Protein AF-A0A8J7UGG1-F1 (afdb_monomer_lite)

Sequence (214 aa):
PLAWVYTREKAAAALKPVFPVFLLAVGVTVACAVLNVRDENENKPVKDMELNRNLMRKRVAQPDDAMKKEQDVQKKLLYGGWGGFGLCMLPVLIYMTNGDHFPNGDLEQVMGAFAVHVFPWIIVGMAVLIVSAILQGKSIQREYDAIMARIKEEKAAGIKAEPQTEKPTRNVNALRWVILAIAVVFIIVGIRNGSMMAVVNKAIRICTECVGLG

Foldseek 3Di:
DPPPDDDPVVVCVLCVVVVVLVVVLVVLVVVCVVVVQDDPCPPPQDPDLVVNLVVLVVVDPDDDPVNVVLVVVLVCLVVQLVVQLVVLCVQVVVCVPDCVLVPDPPPVVSVVVNCVRPVVSVVSNVVSNVVSVVVSVVSSVVSVVVSVVVVVVCVVVVVDDDDPPPDDNDPCPVVVVVSVVSVVVVVVSVVVVCPVVVVVVVVVVVVCVVVVND

Secondary structure (DSSP, 8-state):
--TTS--HHHHHHHHTTTHHHHHHHHHHHHHHHHTT---TTTTSPPS-HHHHHHHHHHH-SS--HHHHHHHHHHHHHHHHHHHHHHHHHHHHHHHHH-GGG--S--HHHHHHHHHHHHHHHHHHHHHHHHHHHHHHHHHHHHHHHHHHHHHHHHHHTT--------PPPP--HHHHHHHHHHHHHHHHHHHHTTHHHHHHHHHHHHHHHHTT--

Radius of gyration: 28.3 Å; chains: 1; bounding box: 51×56×71 Å

pLDDT: mean 72.22, std 11.47, range [38.44, 91.0]

Structure (mmCIF, N/CA/C/O backbone):
data_AF-A0A8J7UGG1-F1
#
_entry.id   AF-A0A8J7UGG1-F1
#
loop_
_atom_site.group_PDB
_atom_site.id
_atom_site.type_symbol
_atom_site.label_atom_id
_atom_site.label_alt_id
_atom_site.label_comp_id
_atom_site.label_asym_id
_atom_site.label_entity_id
_atom_site.label_seq_id
_atom_site.pdbx_PDB_ins_code
_atom_site.Cartn_x
_atom_site.Cartn_y
_atom_site.Cartn_z
_atom_site.occupancy
_atom_site.B_iso_or_equiv
_atom_site.auth_seq_id
_atom_site.auth_comp_id
_atom_site.auth_asym_id
_atom_site.auth_atom_id
_atom_site.pdbx_PDB_model_num
ATOM 1 N N . PRO A 1 1 ? 1.719 -19.551 -39.895 1.00 44.91 1 PRO A N 1
ATOM 2 C CA . PRO A 1 1 ? 1.886 -20.879 -39.252 1.00 44.91 1 PRO A CA 1
ATOM 3 C C . PRO A 1 1 ? 1.326 -20.909 -37.809 1.00 44.91 1 PRO A C 1
ATOM 5 O O . PRO A 1 1 ? 2.070 -20.866 -36.836 1.00 44.91 1 PRO A O 1
ATOM 8 N N . LEU A 1 2 ? -0.008 -20.956 -37.676 1.00 48.41 2 LEU A N 1
ATOM 9 C CA . LEU A 1 2 ? -0.741 -20.949 -36.392 1.00 48.41 2 LEU A CA 1
ATOM 10 C C . LEU A 1 2 ? -1.507 -22.263 -36.119 1.00 48.41 2 LEU A C 1
ATOM 12 O O . LEU A 1 2 ? -2.219 -22.372 -35.129 1.00 48.41 2 LEU A O 1
ATOM 16 N N . ALA A 1 3 ? -1.348 -23.284 -36.965 1.00 45.94 3 ALA A N 1
ATOM 17 C CA . ALA A 1 3 ? -2.208 -24.473 -36.953 1.00 45.94 3 ALA A CA 1
ATOM 18 C C . ALA A 1 3 ? -1.807 -25.580 -35.951 1.00 45.94 3 ALA A C 1
ATOM 20 O O . ALA A 1 3 ? -2.541 -26.549 -35.791 1.00 45.94 3 ALA A O 1
ATOM 21 N N . TRP A 1 4 ? -0.660 -25.478 -35.271 1.00 46.31 4 TRP A N 1
ATOM 22 C CA . TRP A 1 4 ? -0.077 -26.613 -34.533 1.00 46.31 4 TRP A CA 1
ATOM 23 C C . TRP A 1 4 ? -0.164 -26.530 -33.002 1.00 46.31 4 TRP A C 1
ATOM 25 O O . TRP A 1 4 ? 0.177 -27.507 -32.332 1.00 46.31 4 TRP A O 1
ATOM 35 N N . VAL A 1 5 ? -0.623 -25.403 -32.443 1.00 51.28 5 VAL A N 1
ATOM 36 C CA . VAL A 1 5 ? -0.458 -25.111 -31.005 1.00 51.28 5 VAL A CA 1
ATOM 37 C C . VAL A 1 5 ? -1.642 -25.584 -30.142 1.00 51.28 5 VAL A C 1
ATOM 39 O O . VAL A 1 5 ? -1.436 -25.875 -28.972 1.00 51.28 5 VAL A O 1
ATOM 42 N N . TYR A 1 6 ? -2.850 -25.783 -30.691 1.00 52.50 6 TYR A N 1
ATOM 43 C CA . TYR A 1 6 ? -4.009 -26.260 -29.908 1.00 52.50 6 TYR A CA 1
ATOM 44 C C . TYR A 1 6 ? -4.986 -27.130 -30.722 1.00 52.50 6 TYR A C 1
ATOM 46 O O . TYR A 1 6 ? -6.134 -26.766 -30.956 1.00 52.50 6 TYR A O 1
ATOM 54 N N . THR A 1 7 ? -4.564 -28.319 -31.153 1.00 64.12 7 THR A N 1
ATOM 55 C CA . THR A 1 7 ? -5.509 -29.353 -31.621 1.00 64.12 7 THR A CA 1
ATOM 56 C C . THR A 1 7 ? -6.154 -30.044 -30.416 1.00 64.12 7 THR A C 1
ATOM 58 O O . THR A 1 7 ? -5.436 -30.427 -29.487 1.00 64.12 7 THR A O 1
ATOM 61 N N . ARG A 1 8 ? -7.485 -30.246 -30.431 1.00 58.09 8 ARG A N 1
ATOM 62 C CA . ARG A 1 8 ? -8.258 -30.866 -29.325 1.00 58.09 8 ARG A CA 1
ATOM 63 C C . ARG A 1 8 ? -7.636 -32.172 -28.819 1.00 58.09 8 ARG A C 1
ATOM 65 O O . ARG A 1 8 ? -7.608 -32.416 -27.619 1.00 58.09 8 ARG A O 1
ATOM 72 N N . GLU A 1 9 ? -7.071 -32.962 -29.724 1.00 66.94 9 GLU A N 1
ATOM 73 C CA . GLU A 1 9 ? -6.438 -34.247 -29.416 1.00 66.94 9 GLU A CA 1
ATOM 74 C C . GLU A 1 9 ? -5.150 -34.108 -28.594 1.00 66.94 9 GLU A C 1
ATOM 76 O O . GLU A 1 9 ? -4.942 -34.854 -27.640 1.00 66.94 9 GLU A O 1
ATOM 81 N N . LYS A 1 10 ? -4.316 -33.103 -28.894 1.00 64.81 10 LYS A N 1
ATOM 82 C CA . LYS A 1 10 ? -3.087 -32.819 -28.131 1.00 64.81 10 LYS A CA 1
ATOM 83 C C . LYS A 1 10 ? -3.401 -32.223 -26.763 1.00 64.81 10 LYS A C 1
ATOM 85 O O . LYS A 1 10 ? -2.760 -32.586 -25.783 1.00 64.81 10 LYS A O 1
ATOM 90 N N . ALA A 1 11 ? -4.419 -31.364 -26.684 1.00 60.38 11 ALA A N 1
ATOM 91 C CA . ALA A 1 11 ? -4.906 -30.840 -25.411 1.00 60.38 11 ALA A CA 1
ATOM 92 C C . ALA A 1 11 ? -5.473 -31.963 -24.524 1.00 60.38 11 ALA A C 1
ATOM 94 O O . ALA A 1 11 ? -5.145 -32.034 -23.343 1.00 60.38 11 ALA A O 1
ATOM 95 N N . ALA A 1 12 ? -6.247 -32.891 -25.095 1.00 66.56 12 ALA A N 1
ATOM 96 C CA . ALA A 1 12 ? -6.755 -34.056 -24.376 1.00 66.56 12 ALA A CA 1
ATOM 97 C C . ALA A 1 12 ? -5.629 -35.009 -23.938 1.00 66.56 12 ALA A C 1
ATOM 99 O O . ALA A 1 12 ? -5.651 -35.500 -22.811 1.00 66.56 12 ALA A O 1
ATOM 100 N N . ALA A 1 13 ? -4.621 -35.245 -24.785 1.00 68.12 13 ALA A N 1
ATOM 101 C CA . ALA A 1 13 ? -3.458 -36.063 -24.438 1.00 68.12 13 ALA A CA 1
ATOM 102 C C . ALA A 1 13 ? -2.627 -35.448 -23.298 1.00 68.12 13 ALA A C 1
ATOM 104 O O . ALA A 1 13 ? -2.226 -36.166 -22.386 1.00 68.12 13 ALA A O 1
ATOM 105 N N . ALA A 1 14 ? -2.431 -34.127 -23.310 1.00 66.88 14 ALA A N 1
ATOM 106 C CA . ALA A 1 14 ? -1.730 -33.406 -22.250 1.00 66.88 14 ALA A CA 1
ATOM 107 C C . ALA A 1 14 ? -2.550 -33.299 -20.954 1.00 66.88 14 ALA A C 1
ATOM 109 O O . ALA A 1 14 ? -1.967 -33.249 -19.876 1.00 66.88 14 ALA A O 1
ATOM 110 N N . LEU A 1 15 ? -3.888 -33.286 -21.040 1.00 68.19 15 LEU A N 1
ATOM 111 C CA . LEU A 1 15 ? -4.782 -33.211 -19.883 1.00 68.19 15 LEU A CA 1
ATOM 112 C C . LEU A 1 15 ? -4.959 -34.564 -19.183 1.00 68.19 15 LEU A C 1
ATOM 114 O O . LEU A 1 15 ? -5.066 -34.589 -17.962 1.00 68.19 15 LEU A O 1
ATOM 118 N N . LYS A 1 16 ? -4.943 -35.685 -19.918 1.00 74.81 16 LYS A N 1
ATOM 119 C CA . LYS A 1 16 ? -5.092 -37.049 -19.367 1.00 74.81 16 LYS A CA 1
ATOM 120 C C . LYS A 1 16 ? -4.246 -37.336 -18.111 1.00 74.81 16 LYS A C 1
ATOM 122 O O . LYS A 1 16 ? -4.831 -37.823 -17.146 1.00 74.81 16 LYS A O 1
ATOM 127 N N . PRO A 1 17 ? -2.931 -37.040 -18.057 1.00 73.81 17 PRO A N 1
ATOM 128 C CA . PRO A 1 17 ? -2.134 -37.295 -16.853 1.00 73.81 17 PRO A CA 1
ATOM 129 C C . PRO A 1 17 ? -2.446 -36.332 -15.695 1.00 73.81 17 PRO A C 1
ATOM 131 O O . PRO A 1 17 ? -2.236 -36.676 -14.537 1.00 73.81 17 PRO A O 1
ATOM 134 N N . VAL A 1 18 ? -2.960 -35.134 -15.988 1.00 71.56 18 VAL A N 1
ATOM 135 C CA . VAL A 1 18 ? -3.247 -34.082 -14.992 1.00 71.56 18 VAL A CA 1
ATOM 136 C C . VAL A 1 18 ? -4.655 -34.213 -14.415 1.00 71.56 18 VAL A C 1
ATOM 138 O O . VAL A 1 18 ? -4.913 -33.843 -13.272 1.00 71.56 18 VAL A O 1
ATOM 141 N N . PHE A 1 19 ? -5.569 -34.776 -15.201 1.00 76.31 19 PHE A N 1
ATOM 142 C CA . PHE A 1 19 ? -6.975 -34.951 -14.874 1.00 76.31 19 PHE A CA 1
ATOM 143 C C . PHE A 1 19 ? -7.237 -35.637 -13.518 1.00 76.31 19 PHE A C 1
ATOM 145 O O . PHE A 1 19 ? -8.036 -35.095 -12.754 1.00 76.31 19 PHE A O 1
ATOM 152 N N . PRO A 1 20 ? -6.570 -36.749 -13.136 1.00 78.88 20 PRO A N 1
ATOM 153 C CA . PRO A 1 20 ? -6.799 -37.357 -11.822 1.00 78.88 20 PRO A CA 1
ATOM 154 C C . PRO A 1 20 ? -6.348 -36.458 -10.661 1.00 78.88 20 PRO A C 1
ATOM 156 O O . PRO A 1 20 ? -7.034 -36.385 -9.644 1.00 78.88 20 PRO A O 1
ATOM 159 N N . VAL A 1 21 ? -5.244 -35.719 -10.818 1.00 77.69 21 VAL A N 1
ATOM 160 C CA . VAL A 1 21 ? -4.764 -34.761 -9.803 1.00 77.69 21 VAL A CA 1
ATOM 161 C C . VAL A 1 21 ? -5.732 -33.582 -9.679 1.00 77.69 21 VAL A C 1
ATOM 163 O O . VAL A 1 21 ? -6.003 -33.111 -8.578 1.00 77.69 21 VAL A O 1
ATOM 166 N N . PHE A 1 22 ? -6.312 -33.146 -10.797 1.00 76.31 22 PHE A N 1
ATOM 167 C CA . PHE A 1 22 ? -7.347 -32.115 -10.829 1.00 76.31 22 PHE A CA 1
ATOM 168 C C . PHE A 1 22 ? -8.635 -32.539 -10.140 1.00 76.31 22 PHE A C 1
ATOM 170 O O . PHE A 1 22 ? -9.146 -31.792 -9.309 1.00 76.31 22 PHE A O 1
ATOM 177 N N . LEU A 1 23 ? -9.122 -33.750 -10.403 1.00 81.62 23 LEU A N 1
ATOM 178 C CA . LEU A 1 23 ? -10.289 -34.278 -9.701 1.00 81.62 23 LEU A CA 1
ATOM 179 C C . LEU A 1 23 ? -10.034 -34.440 -8.199 1.00 81.62 23 LEU A C 1
ATOM 181 O O . LEU A 1 23 ? -10.914 -34.121 -7.403 1.00 81.62 23 LEU A O 1
ATOM 185 N N . LEU A 1 24 ? -8.831 -34.869 -7.802 1.00 81.56 24 LEU A N 1
ATOM 186 C CA . LEU A 1 24 ? -8.440 -34.938 -6.394 1.00 81.56 24 LEU A CA 1
ATOM 187 C C . LEU A 1 24 ? -8.445 -33.542 -5.760 1.00 81.56 24 LEU A C 1
ATOM 189 O O . LEU A 1 24 ? -9.038 -33.362 -4.700 1.00 81.56 24 LEU A O 1
ATOM 193 N N . ALA A 1 25 ? -7.851 -32.544 -6.420 1.00 76.75 25 ALA A N 1
ATOM 194 C CA . ALA A 1 25 ? -7.833 -31.164 -5.942 1.00 76.75 25 ALA A CA 1
ATOM 195 C C . ALA A 1 25 ? -9.249 -30.613 -5.734 1.00 76.75 25 ALA A C 1
ATOM 197 O O . ALA A 1 25 ? -9.562 -30.123 -4.652 1.00 76.75 25 ALA A O 1
ATOM 198 N N . VAL A 1 26 ? -10.123 -30.770 -6.735 1.00 80.25 26 VAL A N 1
ATOM 199 C CA . VAL A 1 26 ? -11.534 -30.366 -6.650 1.00 80.25 26 VAL A CA 1
ATOM 200 C C . VAL A 1 26 ? -12.245 -31.116 -5.524 1.00 80.25 26 VAL A C 1
ATOM 202 O O . VAL A 1 26 ? -12.947 -30.495 -4.731 1.00 80.25 26 VAL A O 1
ATOM 205 N N . GLY A 1 27 ? -12.030 -32.429 -5.404 1.00 82.81 27 GLY A N 1
ATOM 206 C CA . GLY A 1 27 ? -12.608 -33.251 -4.343 1.00 82.81 27 GLY A CA 1
ATOM 207 C C . GLY A 1 27 ? -12.190 -32.791 -2.947 1.00 82.81 27 GLY A C 1
ATOM 208 O O . GLY A 1 27 ? -13.038 -32.668 -2.067 1.00 82.81 27 GLY A O 1
ATOM 209 N N . VAL A 1 28 ? -10.911 -32.456 -2.752 1.00 81.12 28 VAL A N 1
ATOM 210 C CA . VAL A 1 28 ? -10.407 -31.887 -1.495 1.00 81.12 28 VAL A CA 1
ATOM 211 C C . VAL A 1 28 ? -11.044 -30.525 -1.236 1.00 81.12 28 VAL A C 1
ATOM 213 O O . VAL A 1 28 ? -11.546 -30.308 -0.139 1.00 81.12 28 VAL A O 1
ATOM 216 N N . THR A 1 29 ? -11.108 -29.626 -2.222 1.00 74.75 29 THR A N 1
ATOM 217 C CA . THR A 1 29 ? -11.739 -28.306 -2.051 1.00 74.75 29 THR A CA 1
ATOM 218 C C . THR A 1 29 ? -13.221 -28.418 -1.684 1.00 74.75 29 THR A C 1
ATOM 220 O O . THR A 1 29 ? -13.668 -27.759 -0.746 1.00 74.75 29 THR A O 1
ATOM 223 N N . VAL A 1 30 ? -13.975 -29.287 -2.364 1.00 79.38 30 VAL A N 1
ATOM 224 C CA . VAL A 1 30 ? -15.393 -29.537 -2.065 1.00 79.38 30 VAL A CA 1
ATOM 225 C C . VAL A 1 30 ? -15.552 -30.158 -0.679 1.00 79.38 30 VAL A C 1
ATOM 227 O O . VAL A 1 30 ? -16.379 -29.692 0.098 1.00 79.38 30 VAL A O 1
ATOM 230 N N . ALA A 1 31 ? -14.730 -31.146 -0.317 1.00 78.50 31 ALA A N 1
ATOM 231 C CA . ALA A 1 31 ? -14.753 -31.737 1.018 1.00 78.50 31 ALA A CA 1
ATOM 232 C C . ALA A 1 31 ? -14.451 -30.698 2.109 1.00 78.50 31 ALA A C 1
ATOM 234 O O . ALA A 1 31 ? -15.088 -30.711 3.157 1.00 78.50 31 ALA A O 1
ATOM 235 N N . CYS A 1 32 ? -13.536 -29.759 1.862 1.00 72.81 32 CYS A N 1
ATOM 236 C CA . CYS A 1 32 ? -13.232 -28.675 2.799 1.00 72.81 32 CYS A CA 1
ATOM 237 C C . CYS A 1 32 ? -14.384 -27.684 2.949 1.00 72.81 32 CYS A C 1
ATOM 239 O O . CYS A 1 32 ? -14.664 -27.253 4.068 1.00 72.81 32 CYS A O 1
ATOM 241 N N . ALA A 1 33 ? -15.066 -27.362 1.847 1.00 72.12 33 ALA A N 1
ATOM 242 C CA . ALA A 1 33 ? -16.250 -26.512 1.862 1.00 72.12 33 ALA A CA 1
ATOM 243 C C . ALA A 1 33 ? -17.419 -27.183 2.605 1.00 72.12 33 ALA A C 1
ATOM 245 O O . ALA A 1 33 ? -18.037 -26.562 3.465 1.00 72.12 33 ALA A O 1
ATOM 246 N N . VAL A 1 34 ? -17.680 -28.469 2.340 1.00 76.12 34 VAL A N 1
ATOM 247 C CA . VAL A 1 34 ? -18.755 -29.242 2.992 1.00 76.12 34 VAL A CA 1
ATOM 248 C C . VAL A 1 34 ? -18.467 -29.471 4.478 1.00 76.12 34 VAL A C 1
ATOM 250 O O . VAL A 1 34 ? -19.363 -29.337 5.306 1.00 76.12 34 VAL A O 1
ATOM 253 N N . LEU A 1 35 ? -17.218 -29.777 4.843 1.00 74.81 35 LEU A N 1
ATOM 254 C CA . LEU A 1 35 ? -16.802 -29.960 6.239 1.00 74.81 35 LEU A CA 1
ATOM 255 C C . LEU A 1 35 ? -16.589 -28.634 6.988 1.00 74.81 35 LEU A C 1
ATOM 257 O O . LEU A 1 35 ? -16.206 -28.666 8.158 1.00 74.81 35 LEU A O 1
ATOM 261 N N . ASN A 1 36 ? -16.833 -27.495 6.328 1.00 64.62 36 ASN A N 1
ATOM 262 C CA . ASN A 1 36 ? -16.687 -26.141 6.857 1.00 64.62 36 ASN A CA 1
ATOM 263 C C . ASN A 1 36 ? -15.359 -25.938 7.606 1.00 64.62 36 ASN A C 1
ATOM 265 O O . ASN A 1 36 ? -15.322 -25.492 8.756 1.00 64.62 36 ASN A O 1
ATOM 269 N N . VAL A 1 37 ? -14.257 -26.348 6.972 1.00 64.25 37 VAL A N 1
ATOM 270 C CA . VAL A 1 37 ? -12.917 -26.237 7.554 1.00 64.25 37 VAL A C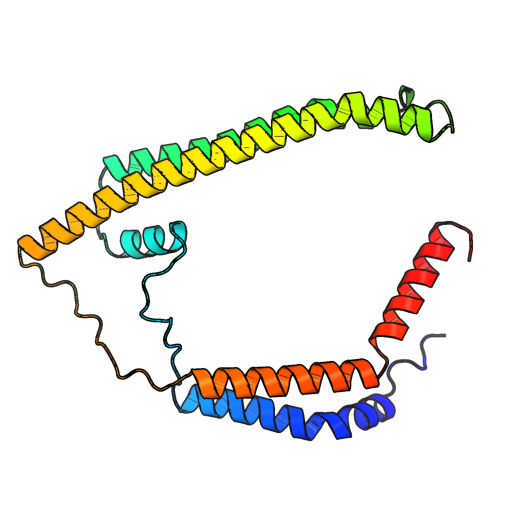A 1
ATOM 271 C C . VAL A 1 37 ? -12.511 -24.760 7.561 1.00 64.25 37 VAL A C 1
ATOM 273 O O . VAL A 1 37 ? -12.059 -24.227 6.551 1.00 64.25 37 VAL A O 1
ATOM 276 N N . ARG A 1 38 ? -12.721 -24.091 8.699 1.00 58.81 38 ARG A N 1
ATOM 277 C CA . ARG A 1 38 ? -12.419 -22.667 8.912 1.00 58.81 38 ARG A CA 1
ATOM 278 C C . ARG A 1 38 ? -10.973 -22.463 9.342 1.00 58.81 38 ARG A C 1
ATOM 280 O O . ARG A 1 38 ? -10.475 -23.207 10.183 1.00 58.81 38 ARG A O 1
ATOM 287 N N . ASP A 1 39 ? -10.319 -21.458 8.765 1.00 57.28 39 ASP A N 1
ATOM 288 C CA . ASP A 1 39 ? -8.920 -21.118 9.040 1.00 57.28 39 ASP A CA 1
ATOM 289 C C . ASP A 1 39 ? -8.748 -20.748 10.526 1.00 57.28 39 ASP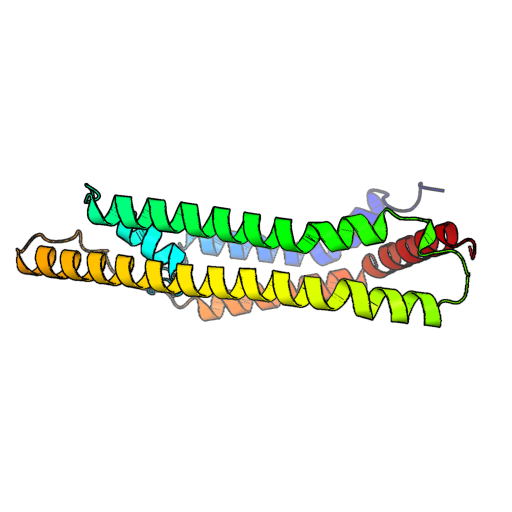 A C 1
ATOM 291 O O . ASP A 1 39 ? -9.491 -19.927 11.063 1.00 57.28 39 ASP A O 1
ATOM 295 N N . GLU A 1 40 ? -7.740 -21.312 11.199 1.00 58.12 40 GLU A N 1
ATOM 296 C CA . GLU A 1 40 ? -7.358 -20.941 12.573 1.00 58.12 40 GLU A CA 1
ATOM 297 C C . GLU A 1 40 ? -7.078 -19.437 12.724 1.00 58.12 40 GLU A C 1
ATOM 299 O O . GLU A 1 40 ? -7.088 -18.907 13.836 1.00 58.12 40 GLU A O 1
ATOM 304 N N . ASN A 1 41 ? -6.800 -18.737 11.622 1.00 55.16 41 ASN A N 1
ATOM 305 C CA . ASN A 1 41 ? -6.571 -17.297 11.609 1.00 55.16 41 ASN A CA 1
ATOM 306 C C . ASN A 1 41 ? -7.850 -16.459 11.458 1.00 55.16 41 ASN A C 1
ATOM 308 O O . ASN A 1 41 ? -7.768 -15.246 11.619 1.00 55.16 41 ASN A O 1
ATOM 312 N N . GLU A 1 42 ? -9.014 -17.061 11.196 1.00 56.25 42 GLU A N 1
ATOM 313 C CA . GLU A 1 42 ? -10.269 -16.325 10.979 1.00 56.25 42 GLU A CA 1
ATOM 314 C C . GLU A 1 42 ? -10.732 -15.569 12.236 1.00 56.25 42 GLU A C 1
ATOM 316 O O . GLU A 1 42 ? -11.294 -14.481 12.141 1.00 56.25 42 GLU A O 1
ATOM 321 N N . ASN A 1 43 ? -10.425 -16.114 13.418 1.00 55.31 43 ASN A N 1
ATOM 322 C CA . ASN A 1 43 ? -10.742 -15.500 14.712 1.00 55.31 43 ASN A CA 1
ATOM 323 C C . ASN A 1 43 ? -9.557 -14.740 15.331 1.00 55.31 43 ASN A C 1
ATOM 325 O O . ASN A 1 43 ? -9.686 -14.179 16.421 1.00 55.31 43 ASN A O 1
ATOM 329 N N . LYS A 1 44 ? -8.380 -14.738 14.689 1.00 60.53 44 LYS A N 1
ATOM 330 C CA . LYS A 1 44 ? -7.234 -13.984 15.208 1.00 60.53 44 LYS A CA 1
ATOM 331 C C . LYS A 1 44 ? -7.455 -12.494 14.955 1.00 60.53 44 LYS A C 1
ATOM 333 O O . LYS A 1 44 ? -8.031 -12.132 13.928 1.00 60.53 44 LYS A O 1
ATOM 338 N N . PRO A 1 45 ? -6.980 -11.615 15.857 1.00 56.97 45 PRO A N 1
ATOM 339 C CA . PRO A 1 45 ? -7.014 -10.187 15.595 1.00 56.97 45 PRO A CA 1
ATOM 340 C C . PRO A 1 45 ? -6.297 -9.915 14.272 1.00 56.97 45 PRO A C 1
ATOM 342 O O . PRO A 1 45 ? -5.178 -10.386 14.044 1.00 56.97 45 PRO A O 1
ATOM 345 N N . VAL A 1 46 ? -6.981 -9.192 13.389 1.00 61.03 46 VAL A N 1
ATOM 346 C CA . VAL A 1 46 ? -6.448 -8.815 12.084 1.00 61.03 46 VAL A CA 1
ATOM 347 C C . VAL A 1 46 ? -5.143 -8.051 12.300 1.00 61.03 46 VAL A C 1
ATOM 349 O O . VAL A 1 46 ? -5.128 -7.035 12.994 1.00 61.03 46 VAL A O 1
ATOM 352 N N . LYS A 1 47 ? -4.043 -8.558 11.729 1.00 60.03 47 LYS A N 1
ATOM 353 C CA . LYS A 1 47 ? -2.713 -7.937 11.855 1.00 60.03 47 LYS A CA 1
ATOM 354 C C . LYS A 1 47 ? -2.636 -6.593 11.132 1.00 60.03 47 LYS A C 1
ATOM 356 O O . LYS A 1 47 ? -1.919 -5.704 11.583 1.00 60.03 47 LYS A O 1
ATOM 361 N N . ASP A 1 48 ? -3.391 -6.443 10.046 1.00 64.81 48 ASP A N 1
ATOM 362 C CA . ASP A 1 48 ? -3.464 -5.200 9.288 1.00 64.81 48 ASP A CA 1
ATOM 363 C C . ASP A 1 48 ? -4.234 -4.134 10.064 1.00 64.81 48 ASP A C 1
ATOM 365 O O . ASP A 1 48 ? -5.438 -4.243 10.317 1.00 64.81 48 ASP A O 1
ATOM 369 N N . MET A 1 49 ? -3.517 -3.071 10.419 1.00 62.81 49 MET A N 1
ATOM 370 C CA . MET A 1 49 ? -4.032 -1.986 11.249 1.00 62.81 49 MET A CA 1
ATOM 371 C C . MET A 1 49 ? -5.227 -1.274 10.590 1.00 62.81 49 MET A C 1
ATOM 373 O O . MET A 1 49 ? -6.213 -0.966 11.259 1.00 62.81 49 MET A O 1
ATOM 377 N N . GLU A 1 50 ? -5.193 -1.088 9.267 1.00 65.44 50 GLU A N 1
ATOM 378 C CA . GLU A 1 50 ? -6.286 -0.470 8.505 1.00 65.44 50 GLU A CA 1
ATOM 379 C C . GLU A 1 50 ? -7.555 -1.325 8.480 1.00 65.44 50 GLU A C 1
ATOM 381 O O . GLU A 1 50 ? -8.664 -0.812 8.661 1.00 65.44 50 GLU A O 1
ATOM 386 N N . LEU A 1 51 ? -7.404 -2.635 8.268 1.00 65.75 51 LEU A N 1
ATOM 387 C CA . LEU A 1 51 ? -8.531 -3.558 8.199 1.00 65.75 51 LEU A CA 1
ATOM 388 C C . LEU A 1 51 ? -9.166 -3.734 9.583 1.00 65.75 51 LEU A C 1
ATOM 390 O O . LEU A 1 51 ? -10.392 -3.692 9.698 1.00 65.75 51 LEU A O 1
ATOM 394 N N . ASN A 1 52 ? -8.351 -3.824 10.637 1.00 66.44 52 ASN A N 1
ATOM 395 C CA . ASN A 1 52 ? -8.836 -3.856 12.013 1.00 66.44 52 ASN A CA 1
ATOM 396 C C . ASN A 1 52 ? -9.606 -2.571 12.374 1.00 66.44 52 ASN A C 1
ATOM 398 O O . ASN A 1 52 ? -10.727 -2.647 12.878 1.00 66.44 52 ASN A O 1
ATOM 402 N N . ARG A 1 53 ? -9.084 -1.385 12.018 1.00 67.50 53 ARG A N 1
ATOM 403 C CA . ARG A 1 53 ? -9.808 -0.108 12.170 1.00 67.50 53 ARG A CA 1
ATOM 404 C C . ARG A 1 53 ? -11.152 -0.134 11.441 1.00 67.50 53 ARG A C 1
ATOM 406 O O . ARG A 1 53 ? -12.168 0.232 12.024 1.00 67.50 53 ARG A O 1
ATOM 413 N N . ASN A 1 54 ? -11.189 -0.576 10.182 1.00 70.50 54 ASN A N 1
ATOM 414 C CA . ASN A 1 54 ? -12.425 -0.611 9.391 1.00 70.50 54 ASN A CA 1
ATOM 415 C C . ASN A 1 54 ? -13.485 -1.548 10.003 1.00 70.50 54 ASN A C 1
ATOM 417 O O . ASN A 1 54 ? -14.677 -1.235 9.972 1.00 70.50 54 ASN A O 1
ATOM 421 N N . LEU A 1 55 ? -13.063 -2.680 10.573 1.00 66.94 55 LEU A N 1
ATOM 422 C CA . LEU A 1 55 ? -13.942 -3.620 11.274 1.00 66.94 55 LEU A CA 1
ATOM 423 C C . LEU A 1 55 ? -14.461 -3.045 12.596 1.00 66.94 55 LEU A C 1
ATOM 425 O O . LEU A 1 55 ? -15.657 -3.130 12.872 1.00 66.94 55 LEU A O 1
ATOM 429 N N . MET A 1 56 ? -13.592 -2.411 13.383 1.00 66.69 56 MET A N 1
ATOM 430 C CA . MET A 1 56 ? -13.981 -1.747 14.629 1.00 66.69 56 MET A CA 1
ATOM 431 C C . MET A 1 56 ? -14.915 -0.560 14.370 1.00 66.69 56 MET A C 1
ATOM 433 O O . MET A 1 56 ? -15.912 -0.394 15.065 1.00 66.69 56 MET A O 1
ATOM 437 N N . ARG A 1 57 ? -14.679 0.203 13.299 1.00 64.81 57 ARG A N 1
ATOM 438 C CA . ARG A 1 57 ? -15.574 1.271 12.838 1.00 64.81 57 ARG A CA 1
ATOM 439 C C . ARG A 1 57 ? -16.977 0.755 12.517 1.00 64.81 57 ARG A C 1
ATOM 441 O O . ARG A 1 57 ? -17.944 1.418 12.866 1.00 64.81 57 ARG A O 1
ATOM 448 N N . LYS A 1 58 ? -17.106 -0.418 11.884 1.00 66.25 58 LYS A N 1
ATOM 449 C CA . LYS A 1 58 ? -18.419 -1.033 11.603 1.00 66.25 58 LYS A CA 1
ATOM 450 C C . LYS A 1 58 ? -19.182 -1.430 12.870 1.00 66.25 58 LYS A C 1
ATOM 452 O O . LYS A 1 58 ? -20.399 -1.560 12.808 1.00 66.25 58 LYS A O 1
ATOM 457 N N . ARG A 1 59 ? -18.487 -1.628 13.995 1.00 64.25 59 ARG A N 1
ATOM 458 C CA . ARG A 1 59 ? -19.109 -1.928 15.292 1.00 64.25 59 ARG A CA 1
ATOM 459 C C . ARG A 1 59 ? -19.720 -0.683 15.942 1.00 64.25 59 ARG A C 1
ATOM 461 O O . ARG A 1 59 ? -20.686 -0.807 16.684 1.00 64.25 59 ARG A O 1
ATOM 468 N N . VAL A 1 60 ? -19.184 0.504 15.660 1.00 63.53 60 VAL A N 1
ATOM 469 C CA . VAL A 1 60 ? -19.664 1.760 16.245 1.00 63.53 60 VAL A CA 1
ATOM 470 C C . VAL A 1 60 ? -20.835 2.297 15.416 1.00 63.53 60 VAL A C 1
ATOM 472 O O . VAL A 1 60 ? -20.647 2.805 14.312 1.00 63.53 60 VAL A O 1
ATOM 475 N N . ALA A 1 61 ? -22.054 2.196 15.954 1.00 56.75 61 ALA A N 1
ATOM 476 C CA . ALA A 1 61 ? -23.288 2.572 15.256 1.00 56.75 61 ALA A CA 1
ATOM 477 C C . ALA A 1 61 ? -23.401 4.079 14.943 1.00 56.75 61 ALA A C 1
ATOM 479 O O . ALA A 1 61 ? -24.053 4.452 13.968 1.00 56.75 61 ALA A O 1
ATOM 480 N N . GLN A 1 62 ? -22.759 4.949 15.734 1.00 59.50 62 GLN A N 1
ATOM 481 C CA . GLN A 1 62 ? -22.706 6.391 15.477 1.00 59.50 62 GLN A CA 1
ATOM 482 C C . GLN A 1 62 ? -21.275 6.928 15.591 1.00 59.50 62 GLN A C 1
ATOM 484 O O . GLN A 1 62 ? -20.695 6.907 16.681 1.00 59.50 62 GLN A O 1
ATOM 489 N N . PRO A 1 63 ? -20.686 7.413 14.484 1.00 61.91 63 PRO A N 1
ATOM 490 C CA . PRO A 1 63 ? -19.371 8.022 14.520 1.00 61.91 63 PRO A CA 1
ATOM 491 C C . PRO A 1 63 ? -19.429 9.433 15.116 1.00 61.91 63 PRO A C 1
ATOM 493 O O . PRO A 1 63 ? -20.150 10.295 14.613 1.00 61.91 63 PRO A O 1
ATOM 496 N N . ASP A 1 64 ? -18.632 9.649 16.161 1.00 67.88 64 ASP A N 1
ATOM 497 C CA . ASP A 1 64 ? -18.446 10.935 16.839 1.00 67.88 64 ASP A CA 1
ATOM 498 C C . ASP A 1 64 ? -17.783 11.980 15.917 1.00 67.88 64 ASP A C 1
ATOM 500 O O . ASP A 1 64 ? -17.086 11.645 14.951 1.00 67.88 64 ASP A O 1
ATOM 504 N N . ASP A 1 65 ? -17.959 13.260 16.225 1.00 72.12 65 ASP A N 1
ATOM 505 C CA . ASP A 1 65 ? -17.443 14.372 15.426 1.00 72.12 65 ASP A CA 1
ATOM 506 C C . ASP A 1 65 ? -15.908 14.439 15.446 1.00 72.12 65 ASP A C 1
ATOM 508 O O . ASP A 1 65 ? -15.288 14.868 14.470 1.00 72.12 65 ASP A O 1
ATOM 512 N N . ALA A 1 66 ? -15.270 13.930 16.506 1.00 70.12 66 ALA A N 1
ATOM 513 C CA . ALA A 1 66 ? -13.822 13.731 16.556 1.00 70.12 66 ALA A CA 1
ATOM 514 C C . ALA A 1 66 ? -13.338 12.684 15.532 1.00 70.12 66 ALA A C 1
ATOM 516 O O . ALA A 1 66 ? -12.335 12.903 14.852 1.00 70.12 66 ALA A O 1
ATOM 517 N N . MET A 1 67 ? -14.084 11.586 15.348 1.00 66.50 67 MET A N 1
ATOM 518 C CA . MET A 1 67 ? -13.739 10.555 14.360 1.00 66.50 67 MET A CA 1
ATOM 519 C C . MET A 1 67 ? -13.945 11.048 12.926 1.00 66.50 67 MET A C 1
ATOM 521 O O . MET A 1 67 ? -13.151 10.729 12.045 1.00 66.50 67 MET A O 1
ATOM 525 N N . LYS A 1 68 ? -14.971 11.872 12.675 1.00 73.62 68 LYS A N 1
ATOM 526 C CA . LYS A 1 68 ? -15.162 12.511 11.360 1.00 73.62 68 LYS A CA 1
ATOM 527 C C . LYS A 1 68 ? -14.020 13.474 11.021 1.00 73.62 68 LYS A C 1
ATOM 529 O O . LYS A 1 68 ? -13.535 13.466 9.893 1.00 73.62 68 LYS A O 1
ATOM 534 N N . LYS A 1 69 ? -13.542 14.255 11.998 1.00 77.75 69 LYS A N 1
ATOM 535 C CA . LYS A 1 69 ? -12.390 15.155 11.812 1.00 77.75 69 LYS A CA 1
ATOM 536 C C . LYS A 1 69 ? -11.115 14.395 11.448 1.00 77.75 69 LYS A C 1
ATOM 538 O O . LYS A 1 69 ? -10.429 14.793 10.511 1.00 77.75 69 LYS A O 1
ATOM 543 N N . GLU A 1 70 ? -10.815 13.294 12.135 1.00 73.88 70 GLU A N 1
ATOM 544 C CA . GLU A 1 70 ? -9.654 12.450 11.804 1.00 73.88 70 GLU A CA 1
ATOM 545 C C . GLU A 1 70 ? -9.790 11.813 10.409 1.00 73.88 70 GLU A C 1
ATOM 547 O O . GLU A 1 70 ? -8.818 11.758 9.657 1.00 73.88 70 GLU A O 1
ATOM 552 N N . GLN A 1 71 ? -11.001 11.431 9.989 1.00 71.69 71 GLN A N 1
ATOM 553 C CA . GLN A 1 71 ? -11.248 10.934 8.628 1.00 71.69 71 GLN A CA 1
ATOM 554 C C . GLN A 1 71 ? -10.964 11.987 7.553 1.00 71.69 71 GLN A C 1
ATOM 556 O O . GLN A 1 71 ? -10.368 11.676 6.517 1.00 71.69 71 GLN A O 1
ATOM 561 N N . ASP A 1 72 ? -11.363 13.235 7.784 1.00 79.88 72 ASP A N 1
ATOM 562 C CA . ASP A 1 72 ? -11.067 14.325 6.856 1.00 79.88 72 ASP A CA 1
ATOM 563 C C . ASP A 1 72 ? -9.568 14.634 6.812 1.00 79.88 72 ASP A C 1
ATOM 565 O O . ASP A 1 72 ? -9.026 14.902 5.738 1.00 79.88 72 ASP A O 1
ATOM 569 N N . VAL A 1 73 ? -8.872 14.535 7.948 1.00 80.50 73 VAL A N 1
ATOM 570 C CA . VAL A 1 73 ? -7.408 14.648 8.008 1.00 80.50 73 VAL A CA 1
ATOM 571 C C . VAL A 1 73 ? -6.739 13.521 7.217 1.00 80.50 73 VAL A C 1
ATOM 573 O O . VAL A 1 73 ? -5.836 13.799 6.432 1.00 80.50 73 VAL A O 1
ATOM 576 N N . GLN A 1 74 ? -7.209 12.276 7.327 1.00 77.62 74 GLN A N 1
ATOM 577 C CA . GLN A 1 74 ? -6.677 11.144 6.557 1.00 77.62 74 GLN A CA 1
ATOM 578 C C . GLN A 1 74 ? -6.878 1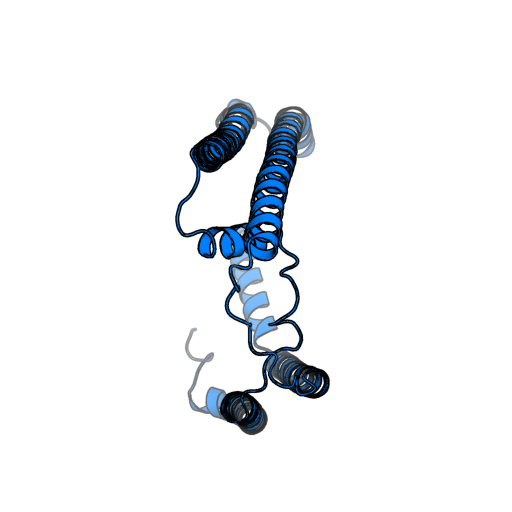1.320 5.049 1.00 77.62 74 GLN A C 1
ATOM 580 O O . GLN A 1 74 ? -5.942 11.105 4.277 1.00 77.62 74 GLN A O 1
ATOM 585 N N . LYS A 1 75 ? -8.066 11.766 4.618 1.00 81.25 75 LYS A N 1
ATOM 586 C CA . LYS A 1 75 ? -8.315 12.094 3.206 1.00 81.25 75 LYS A CA 1
ATOM 587 C C . LYS A 1 75 ? -7.366 13.189 2.728 1.00 81.25 75 LYS A C 1
ATOM 589 O O . LYS A 1 75 ? -6.738 13.033 1.686 1.00 81.25 75 LYS A O 1
ATOM 594 N N . LYS A 1 76 ? -7.211 14.266 3.503 1.00 84.19 76 LYS A N 1
ATOM 595 C CA . LYS A 1 76 ? -6.288 15.364 3.178 1.00 84.19 76 LYS A CA 1
ATOM 596 C C . LYS A 1 76 ? -4.832 14.906 3.128 1.00 84.19 76 LYS A C 1
ATOM 598 O O . LYS A 1 76 ? -4.113 15.347 2.244 1.00 84.19 76 LYS A O 1
ATOM 603 N N . LEU A 1 77 ? -4.408 14.002 4.011 1.00 83.06 77 LEU A N 1
ATOM 604 C CA . LEU A 1 77 ? -3.068 13.405 3.989 1.00 83.06 77 LEU A CA 1
ATOM 605 C C . LEU A 1 77 ? -2.853 12.527 2.752 1.00 83.06 77 LEU A C 1
ATOM 607 O O . LEU A 1 77 ? -1.783 12.576 2.158 1.00 83.06 77 LEU A O 1
ATOM 611 N N . LEU A 1 78 ? -3.861 11.758 2.331 1.00 82.81 78 LEU A N 1
ATOM 612 C CA . LEU A 1 78 ? -3.778 10.923 1.129 1.00 82.81 78 LEU A CA 1
ATOM 613 C C . LEU A 1 78 ? -3.684 11.779 -0.142 1.00 82.81 78 LEU A C 1
ATOM 615 O O . LEU A 1 78 ? -2.767 11.597 -0.942 1.00 82.81 78 LEU A O 1
ATOM 619 N N . TYR A 1 79 ? -4.583 12.755 -0.289 1.00 84.62 79 TYR A N 1
ATOM 620 C CA . TYR A 1 79 ? -4.536 13.706 -1.401 1.00 84.62 79 TYR A CA 1
ATOM 621 C C . TYR A 1 79 ? -3.283 14.587 -1.352 1.00 84.62 79 TYR A C 1
ATOM 623 O O . TYR A 1 79 ? -2.712 14.883 -2.396 1.00 84.62 79 TYR A O 1
ATOM 631 N N . GLY A 1 80 ? -2.816 14.958 -0.159 1.00 86.12 80 GLY A N 1
ATOM 632 C CA . GLY A 1 80 ? -1.581 15.712 0.043 1.00 86.12 80 GLY A CA 1
ATOM 633 C C . GLY A 1 80 ? -0.337 14.919 -0.355 1.00 86.12 80 GLY A C 1
ATOM 634 O O . GLY A 1 80 ? 0.527 15.462 -1.035 1.00 86.12 80 GLY A O 1
ATOM 635 N N . GLY A 1 81 ? -0.267 13.630 -0.009 1.00 84.25 81 GLY A N 1
ATOM 636 C CA . GLY A 1 81 ? 0.832 12.745 -0.402 1.00 84.25 81 GLY A CA 1
ATOM 637 C C . GLY A 1 81 ? 0.881 12.503 -1.911 1.00 84.25 81 GLY A C 1
ATOM 638 O O . GLY A 1 81 ? 1.942 12.621 -2.520 1.00 84.25 81 GLY A O 1
ATOM 639 N N . TRP A 1 82 ? -0.274 12.247 -2.536 1.00 84.81 82 TRP A N 1
ATOM 640 C CA . TRP A 1 82 ? -0.380 12.120 -3.995 1.00 84.81 82 TRP A CA 1
ATOM 641 C C . TRP A 1 82 ? -0.068 13.433 -4.717 1.00 84.81 82 TRP A C 1
ATOM 643 O O . TRP A 1 82 ? 0.666 13.430 -5.703 1.00 84.81 82 TRP A O 1
ATOM 653 N N . GLY A 1 83 ? -0.577 14.559 -4.211 1.00 89.00 83 GLY A N 1
ATOM 654 C CA . GLY A 1 83 ? -0.289 15.886 -4.750 1.00 89.00 83 GLY A CA 1
ATOM 655 C C . GLY A 1 83 ? 1.192 16.245 -4.642 1.00 89.00 83 GLY A C 1
ATOM 656 O O . GLY A 1 83 ? 1.786 16.700 -5.615 1.00 89.00 83 GLY A O 1
ATOM 657 N N . GLY A 1 84 ? 1.816 15.972 -3.493 1.00 87.00 84 GLY A N 1
ATOM 658 C CA . GLY A 1 84 ? 3.245 16.192 -3.278 1.00 87.00 84 GLY A CA 1
ATOM 659 C C . GLY A 1 84 ? 4.121 15.305 -4.164 1.00 87.00 84 GLY A C 1
ATOM 660 O O . GLY A 1 84 ? 5.088 15.791 -4.747 1.00 87.00 84 GLY A O 1
ATOM 661 N N . PHE A 1 85 ? 3.758 14.031 -4.339 1.00 90.25 85 PHE A N 1
ATOM 662 C CA . PHE A 1 85 ? 4.454 13.137 -5.267 1.00 90.25 85 PHE A CA 1
ATOM 663 C C . PHE A 1 85 ? 4.311 13.598 -6.724 1.00 90.25 85 PHE A C 1
ATOM 665 O O . PHE A 1 85 ? 5.303 13.661 -7.449 1.00 90.25 85 PHE A O 1
ATOM 672 N N . GLY A 1 86 ? 3.102 13.991 -7.137 1.00 87.19 86 GLY A N 1
ATOM 673 C CA . GLY A 1 86 ? 2.848 14.549 -8.467 1.00 87.19 86 GLY A CA 1
ATOM 674 C C . GLY A 1 86 ? 3.666 15.814 -8.735 1.00 87.19 86 GLY A C 1
ATOM 675 O O . GLY A 1 86 ? 4.256 15.948 -9.805 1.00 87.19 86 GLY A O 1
ATOM 676 N N . LEU A 1 87 ? 3.787 16.694 -7.736 1.00 90.44 87 LEU A N 1
ATOM 677 C CA . LEU A 1 87 ? 4.631 17.888 -7.812 1.00 90.44 87 LEU A CA 1
ATOM 678 C C . LEU A 1 87 ? 6.116 17.536 -7.994 1.00 90.44 87 LEU A C 1
ATOM 680 O O . LEU A 1 87 ? 6.801 18.173 -8.789 1.00 90.44 87 LEU A O 1
ATOM 684 N N . CYS A 1 88 ? 6.605 16.499 -7.310 1.00 87.06 88 CYS A N 1
ATOM 685 C CA . CYS A 1 88 ? 7.990 16.032 -7.445 1.00 87.06 88 CYS A CA 1
ATOM 686 C C . CYS A 1 88 ? 8.272 15.353 -8.794 1.00 87.06 88 CYS A C 1
ATOM 688 O O . CYS A 1 88 ? 9.423 15.303 -9.216 1.00 87.06 88 CYS A O 1
ATOM 690 N N . MET A 1 89 ? 7.248 14.845 -9.484 1.00 87.00 89 MET A N 1
ATOM 691 C CA . MET A 1 89 ? 7.389 14.222 -10.806 1.00 87.00 89 MET A CA 1
ATOM 692 C C . MET A 1 89 ? 7.352 15.224 -11.965 1.00 87.00 89 MET A C 1
ATOM 694 O O . MET A 1 89 ? 7.816 14.901 -13.058 1.00 87.00 89 MET A O 1
ATOM 698 N N . LEU A 1 90 ? 6.861 16.448 -11.748 1.00 88.12 90 LEU A N 1
ATOM 699 C CA . LEU A 1 90 ? 6.819 17.485 -12.786 1.00 88.12 90 LEU A CA 1
ATOM 700 C C . LEU A 1 90 ? 8.201 17.796 -13.397 1.00 88.12 90 LEU A C 1
ATOM 702 O O . LEU A 1 90 ? 8.300 17.790 -14.623 1.00 88.12 90 LEU A O 1
ATOM 706 N N . PRO A 1 91 ? 9.283 17.999 -12.617 1.00 83.19 91 PRO A N 1
ATOM 707 C CA . PRO A 1 91 ? 10.618 18.234 -13.171 1.00 83.19 91 PRO A CA 1
ATOM 708 C C . PRO A 1 91 ? 11.147 17.061 -14.001 1.00 83.19 91 PRO A C 1
ATOM 710 O O . PRO A 1 91 ? 11.814 17.279 -15.009 1.00 83.19 91 PRO A O 1
ATOM 713 N N . VAL A 1 92 ? 10.825 15.822 -13.610 1.00 84.62 92 VAL A N 1
ATOM 714 C CA . VAL A 1 92 ? 11.224 14.609 -14.344 1.00 84.62 92 VAL A CA 1
ATOM 715 C C . VAL A 1 92 ? 10.534 14.562 -15.704 1.00 84.62 92 VAL A C 1
ATOM 717 O O . VAL A 1 92 ? 11.180 14.296 -16.714 1.00 84.62 92 VAL A O 1
ATOM 720 N N . LEU A 1 93 ? 9.236 14.871 -15.742 1.00 84.38 93 LEU A N 1
ATOM 721 C CA . LEU A 1 93 ? 8.476 14.940 -16.987 1.00 84.38 93 LEU A CA 1
ATOM 722 C C . LEU A 1 93 ? 9.005 16.045 -17.903 1.00 84.38 93 LEU A C 1
ATOM 724 O O . LEU A 1 93 ? 9.250 15.773 -19.072 1.00 84.38 93 LEU A O 1
ATOM 728 N N . ILE A 1 94 ? 9.257 17.246 -17.368 1.00 84.88 94 ILE A N 1
ATOM 729 C CA . ILE A 1 94 ? 9.829 18.368 -18.129 1.00 84.88 94 ILE A CA 1
ATOM 730 C C . ILE A 1 94 ? 11.189 17.976 -18.727 1.00 84.88 94 ILE A C 1
ATOM 732 O O . ILE A 1 94 ? 11.422 18.201 -19.916 1.00 84.88 94 ILE A O 1
ATOM 736 N N . TYR A 1 95 ? 12.053 17.334 -17.932 1.00 82.06 95 TYR A N 1
ATOM 737 C CA . TYR A 1 95 ? 13.361 16.848 -18.378 1.00 82.06 95 TYR A CA 1
ATOM 738 C C . TYR A 1 95 ? 13.240 15.781 -19.479 1.00 82.06 95 TYR A C 1
ATOM 740 O O . TYR A 1 95 ? 13.966 15.843 -20.465 1.00 82.06 95 TYR A O 1
ATOM 748 N N . MET A 1 96 ? 12.298 14.836 -19.361 1.00 78.75 96 MET A N 1
ATOM 749 C CA . MET A 1 96 ? 12.076 13.801 -20.383 1.00 78.75 96 MET A CA 1
ATOM 750 C C . MET A 1 96 ? 11.439 14.332 -21.672 1.00 78.75 96 MET A C 1
ATOM 752 O O . MET A 1 96 ? 11.667 13.760 -22.734 1.00 78.75 96 MET A O 1
ATOM 756 N N . THR A 1 97 ? 10.633 15.395 -21.606 1.00 82.19 97 THR A N 1
ATOM 757 C CA . THR A 1 97 ? 9.970 15.963 -22.793 1.00 82.19 97 THR A CA 1
ATOM 758 C C . THR A 1 97 ? 10.866 16.876 -23.629 1.00 82.19 97 THR A C 1
ATOM 760 O O . THR A 1 97 ? 10.526 17.160 -24.776 1.00 82.19 97 THR A O 1
ATOM 763 N N . ASN A 1 98 ? 12.008 17.318 -23.096 1.00 78.69 98 ASN A N 1
ATOM 764 C CA . ASN A 1 98 ? 12.976 18.115 -23.845 1.00 78.69 98 ASN A CA 1
ATOM 765 C C . ASN A 1 98 ? 13.933 17.215 -24.636 1.00 78.69 98 ASN A C 1
ATOM 767 O O . ASN A 1 98 ? 14.911 16.691 -24.103 1.00 78.69 98 ASN A O 1
ATOM 771 N N . GLY A 1 99 ? 13.673 17.085 -25.940 1.00 70.38 99 GLY A N 1
ATOM 772 C CA . GLY A 1 99 ? 14.538 16.357 -26.878 1.00 70.38 99 GLY A CA 1
ATOM 773 C C . GLY A 1 99 ? 15.966 16.912 -26.964 1.00 70.38 99 GLY A C 1
ATOM 774 O O . GLY A 1 99 ? 16.892 16.167 -27.268 1.00 70.38 99 GLY A O 1
ATOM 775 N N . ASP A 1 100 ? 16.165 18.182 -26.597 1.00 75.31 100 ASP A N 1
ATOM 776 C CA . ASP A 1 100 ? 17.474 18.850 -26.558 1.00 75.31 100 ASP A CA 1
ATOM 777 C C . ASP A 1 100 ? 18.439 18.252 -25.523 1.00 75.31 100 ASP A C 1
ATOM 779 O O . ASP A 1 100 ? 19.633 18.540 -25.545 1.00 75.31 100 ASP A O 1
ATOM 783 N N . HIS A 1 101 ? 17.942 17.436 -24.589 1.00 68.38 101 HIS A N 1
ATOM 784 C CA . HIS A 1 101 ? 18.762 16.734 -23.596 1.00 68.38 101 HIS A CA 1
ATOM 785 C C . HIS A 1 101 ? 19.293 15.387 -24.116 1.00 68.38 101 HIS A C 1
ATOM 787 O O . HIS A 1 101 ? 20.121 14.761 -23.455 1.00 68.38 101 HIS A O 1
ATOM 793 N N . PHE A 1 102 ? 18.880 14.978 -25.325 1.00 70.12 102 PHE A N 1
ATOM 794 C CA . PHE A 1 102 ? 19.320 13.757 -26.007 1.00 70.12 102 PHE A CA 1
ATOM 795 C C . PHE A 1 102 ? 20.015 14.024 -27.366 1.00 70.12 102 PHE A C 1
ATOM 797 O O . PHE A 1 102 ? 19.646 13.402 -28.363 1.00 70.12 102 PHE A O 1
ATOM 804 N N . PRO A 1 103 ? 21.011 14.932 -27.461 1.00 66.38 103 PRO A N 1
ATOM 805 C CA . PRO A 1 103 ? 21.615 15.290 -28.746 1.00 66.38 103 PRO A CA 1
ATOM 806 C C . PRO A 1 103 ? 22.648 14.269 -29.260 1.00 66.38 103 PRO A C 1
ATOM 808 O O . PRO A 1 103 ? 22.874 14.205 -30.465 1.00 66.38 103 PRO A O 1
ATOM 811 N N . ASN A 1 104 ? 23.263 13.463 -28.381 1.00 61.88 104 ASN A N 1
ATOM 812 C CA . ASN A 1 104 ? 24.378 12.571 -28.726 1.00 61.88 104 ASN A CA 1
ATOM 813 C C . ASN A 1 104 ? 24.059 11.105 -28.392 1.00 61.88 104 ASN A C 1
ATOM 815 O O . ASN A 1 104 ? 23.504 10.809 -27.337 1.00 61.88 104 ASN A O 1
ATOM 819 N N . GLY A 1 105 ? 24.474 10.177 -29.262 1.00 61.81 105 GLY A N 1
ATOM 820 C CA . GLY A 1 105 ? 24.354 8.723 -29.062 1.00 61.81 105 GLY A CA 1
ATOM 821 C C . GLY A 1 105 ? 25.294 8.130 -28.000 1.00 61.81 105 GLY A C 1
ATOM 822 O O . GLY A 1 105 ? 25.362 6.909 -27.864 1.00 61.81 105 GLY A O 1
ATOM 823 N N . ASP A 1 106 ? 26.011 8.971 -27.249 1.00 66.25 106 ASP A N 1
ATOM 824 C CA . ASP A 1 106 ? 26.917 8.560 -26.178 1.00 66.25 106 ASP A CA 1
ATOM 825 C C . ASP A 1 106 ? 26.129 8.237 -24.904 1.00 66.25 106 ASP A C 1
ATOM 827 O O . ASP A 1 106 ? 25.797 9.098 -24.081 1.00 66.25 106 ASP A O 1
ATOM 831 N N . LEU A 1 107 ? 25.830 6.946 -24.757 1.00 66.31 107 LEU A N 1
ATOM 832 C CA . LEU A 1 107 ? 24.979 6.388 -23.708 1.00 66.31 107 LEU A CA 1
ATOM 833 C C . LEU A 1 107 ? 25.449 6.747 -22.287 1.00 66.31 107 LEU A C 1
ATOM 835 O O . LEU A 1 107 ? 24.618 6.992 -21.414 1.00 66.31 107 LEU A O 1
ATOM 839 N N . GLU A 1 108 ? 26.765 6.814 -22.050 1.00 72.00 108 GLU A N 1
ATOM 840 C CA . GLU A 1 108 ? 27.335 7.108 -20.726 1.00 72.00 108 GLU A CA 1
ATOM 841 C C . GLU A 1 108 ? 27.063 8.546 -20.268 1.00 72.00 108 GLU A C 1
ATOM 843 O O . GLU A 1 108 ? 26.701 8.776 -19.111 1.00 72.00 108 GLU A O 1
ATOM 848 N N . GLN A 1 109 ? 27.192 9.519 -21.172 1.00 71.75 109 GLN A N 1
ATOM 849 C CA . GLN A 1 109 ? 27.037 10.935 -20.837 1.00 71.75 109 GLN A CA 1
ATOM 850 C C . GLN A 1 109 ? 25.561 11.289 -20.619 1.00 71.75 109 GLN A C 1
ATOM 852 O O . GLN A 1 109 ? 25.220 12.011 -19.679 1.00 71.75 109 GLN A O 1
ATOM 857 N N . VAL A 1 110 ? 24.679 10.693 -21.429 1.00 70.25 110 VAL A N 1
ATOM 858 C CA . VAL A 1 110 ? 23.222 10.807 -21.288 1.00 70.25 110 VAL A CA 1
ATOM 859 C C . VAL A 1 110 ? 22.742 10.122 -20.004 1.00 70.25 110 VAL A C 1
ATOM 861 O O . VAL A 1 110 ? 21.961 10.715 -19.261 1.00 70.25 110 VAL A O 1
ATOM 864 N N . MET A 1 111 ? 23.245 8.923 -19.674 1.00 69.56 111 MET A N 1
ATOM 865 C CA . MET A 1 111 ? 22.917 8.253 -18.406 1.00 69.56 111 MET A CA 1
ATOM 866 C C . MET A 1 111 ? 23.391 9.043 -17.182 1.00 69.56 111 MET A C 1
ATOM 868 O O . MET A 1 111 ? 22.663 9.114 -16.192 1.00 69.56 111 MET A O 1
ATOM 872 N N . GLY A 1 112 ? 24.584 9.645 -17.235 1.00 76.06 112 GLY A N 1
ATOM 873 C CA . GLY A 1 112 ? 25.123 10.456 -16.142 1.00 76.06 112 GLY A CA 1
ATOM 874 C C . GLY A 1 112 ? 24.306 11.725 -15.890 1.00 76.06 112 GLY A C 1
ATOM 875 O O . GLY A 1 112 ? 23.911 11.993 -14.754 1.00 76.06 112 GLY A O 1
ATOM 876 N N . ALA A 1 113 ? 23.988 12.476 -16.947 1.00 76.75 113 ALA A N 1
ATOM 877 C CA . ALA A 1 113 ? 23.170 13.686 -16.847 1.00 76.75 113 ALA A CA 1
ATOM 878 C C . ALA A 1 113 ? 21.730 13.374 -16.401 1.00 76.75 113 ALA A C 1
ATOM 880 O O . ALA A 1 113 ? 21.188 14.055 -15.526 1.00 76.75 113 ALA A O 1
ATOM 881 N N . PHE A 1 114 ? 21.144 12.294 -16.927 1.00 78.12 114 PHE A N 1
ATOM 882 C CA . PHE A 1 114 ? 19.833 11.803 -16.512 1.00 78.12 114 PHE A CA 1
ATOM 883 C C . PHE A 1 114 ? 19.822 11.430 -15.028 1.00 78.12 114 PHE A C 1
ATOM 885 O O . PHE A 1 114 ? 18.928 11.839 -14.294 1.00 78.12 114 PHE A O 1
ATOM 892 N N . ALA A 1 115 ? 20.837 10.706 -14.551 1.00 80.69 115 ALA A N 1
ATOM 893 C CA . ALA A 1 115 ? 20.930 10.302 -13.155 1.00 80.69 115 ALA A CA 1
ATOM 894 C C . ALA A 1 115 ? 20.980 11.509 -12.202 1.00 80.69 115 ALA A C 1
ATOM 896 O O . ALA A 1 115 ? 20.244 11.549 -11.216 1.00 80.69 115 ALA A O 1
ATOM 897 N N . VAL A 1 116 ? 21.800 12.514 -12.516 1.00 85.25 116 VAL A N 1
ATOM 898 C CA . VAL A 1 116 ? 21.953 13.718 -11.683 1.00 85.25 116 VAL A CA 1
ATOM 899 C C . VAL A 1 116 ? 20.666 14.538 -11.631 1.00 85.25 116 VAL A C 1
ATOM 901 O O . VAL A 1 116 ? 20.336 15.082 -10.579 1.00 85.25 116 VAL A O 1
ATOM 904 N N . HIS A 1 117 ? 19.913 14.604 -12.729 1.00 82.00 117 HIS A N 1
ATOM 905 C CA . HIS A 1 117 ? 18.692 15.400 -12.775 1.00 82.00 117 HIS A CA 1
ATOM 906 C C . HIS A 1 117 ? 17.441 14.648 -12.337 1.00 82.00 117 HIS A C 1
ATOM 908 O O . HIS A 1 117 ? 16.547 15.284 -11.800 1.00 82.00 117 HIS A O 1
ATOM 914 N N . VAL A 1 118 ? 17.356 13.329 -12.511 1.00 85.06 118 VAL A N 1
ATOM 915 C CA . VAL A 1 118 ? 16.128 12.558 -12.260 1.00 85.06 118 VAL A CA 1
ATOM 916 C C . VAL A 1 118 ? 16.132 11.883 -10.888 1.00 85.06 118 VAL A C 1
ATOM 918 O O . VAL A 1 118 ? 15.117 11.932 -10.187 1.00 85.06 118 VAL A O 1
ATOM 921 N N . PHE A 1 119 ? 17.254 11.301 -10.443 1.00 86.50 119 PHE A N 1
ATOM 922 C CA . PHE A 1 119 ? 17.280 10.581 -9.162 1.00 86.50 119 PHE A CA 1
ATOM 923 C C . PHE A 1 119 ? 16.962 11.447 -7.939 1.00 86.50 119 PHE A C 1
ATOM 925 O O . PHE A 1 119 ? 16.212 10.964 -7.088 1.00 86.50 119 PHE A O 1
ATOM 932 N N . PRO A 1 120 ? 17.439 12.701 -7.814 1.00 90.19 120 PRO A N 1
ATOM 933 C CA . PRO A 1 120 ? 17.098 13.526 -6.658 1.00 90.19 120 PRO A CA 1
ATOM 934 C C . PRO A 1 120 ? 15.589 13.737 -6.509 1.00 90.19 120 PRO A C 1
ATOM 936 O O . PRO A 1 120 ? 15.063 13.612 -5.406 1.00 90.19 120 PRO A O 1
ATOM 939 N N . TRP A 1 121 ? 14.866 13.960 -7.609 1.00 88.69 121 TRP A N 1
ATOM 940 C CA . TRP A 1 121 ? 13.411 14.135 -7.574 1.00 88.69 121 TRP A CA 1
ATOM 941 C C . TRP A 1 121 ? 12.661 12.836 -7.281 1.00 88.69 121 TRP A C 1
ATOM 943 O O . TRP A 1 121 ? 11.654 12.867 -6.574 1.00 88.69 121 TRP A O 1
ATOM 953 N N . ILE A 1 122 ? 13.172 11.686 -7.738 1.00 87.25 122 ILE A N 1
ATOM 954 C CA . ILE A 1 122 ? 12.639 10.371 -7.346 1.00 87.25 122 ILE A CA 1
ATOM 955 C C . ILE A 1 122 ? 12.807 10.158 -5.837 1.00 87.25 122 ILE A C 1
ATOM 957 O O . ILE A 1 122 ? 11.858 9.756 -5.164 1.00 87.25 122 ILE A O 1
ATOM 961 N N . ILE A 1 123 ? 13.992 10.451 -5.292 1.00 90.50 123 ILE A N 1
ATOM 962 C CA . ILE A 1 123 ? 14.284 10.311 -3.859 1.00 90.50 123 ILE A CA 1
ATOM 963 C C . ILE A 1 123 ? 13.375 11.231 -3.039 1.00 90.50 123 ILE A C 1
ATOM 965 O O . ILE A 1 123 ? 12.783 10.785 -2.056 1.00 90.50 123 ILE A O 1
ATOM 969 N N . VAL A 1 124 ? 13.206 12.487 -3.461 1.00 91.00 124 VAL A N 1
ATOM 970 C CA . VAL A 1 124 ? 12.306 13.442 -2.800 1.00 91.00 124 VAL A CA 1
ATOM 971 C C . VAL A 1 124 ? 10.851 12.971 -2.880 1.00 91.00 124 VAL A C 1
ATOM 973 O O . VAL A 1 124 ? 10.170 12.939 -1.857 1.00 91.00 124 VAL A O 1
ATOM 976 N N . GLY A 1 125 ? 10.378 12.526 -4.048 1.00 88.50 125 GLY A N 1
ATOM 977 C CA . GLY A 1 125 ? 9.024 11.991 -4.205 1.00 88.50 125 GLY A CA 1
ATOM 978 C C . GLY A 1 125 ? 8.772 10.774 -3.310 1.00 88.50 125 GLY A C 1
ATOM 979 O O . GLY A 1 125 ? 7.740 10.684 -2.644 1.00 88.50 125 GLY A O 1
ATOM 980 N N . MET A 1 126 ? 9.744 9.868 -3.219 1.00 89.06 126 MET A N 1
ATOM 981 C CA . MET A 1 126 ? 9.672 8.706 -2.337 1.00 89.06 126 MET A CA 1
ATOM 982 C C . MET A 1 126 ? 9.673 9.110 -0.855 1.00 89.06 126 MET A C 1
ATOM 984 O O . MET A 1 126 ? 8.884 8.575 -0.078 1.00 89.06 126 MET A O 1
ATOM 988 N N . ALA A 1 127 ? 10.481 10.098 -0.462 1.00 90.62 127 ALA A N 1
ATOM 989 C CA . ALA A 1 127 ? 10.479 10.638 0.896 1.00 90.62 127 ALA A CA 1
ATOM 990 C C . ALA A 1 127 ? 9.118 11.256 1.271 1.00 90.62 127 ALA A C 1
ATOM 992 O O . ALA A 1 127 ? 8.616 11.008 2.369 1.00 90.62 127 ALA A O 1
ATOM 993 N N . VAL A 1 128 ? 8.477 11.988 0.353 1.00 90.25 128 VAL A N 1
ATOM 994 C CA . VAL A 1 128 ? 7.127 12.548 0.552 1.00 90.25 128 VAL A CA 1
ATOM 995 C C . VAL A 1 128 ? 6.093 11.444 0.799 1.00 90.25 128 VAL A C 1
ATOM 997 O O . VAL A 1 128 ? 5.267 11.567 1.710 1.00 90.25 128 VAL A O 1
ATOM 1000 N N . LEU A 1 129 ? 6.153 10.341 0.046 1.00 87.81 129 LEU A N 1
ATOM 1001 C CA . LEU A 1 129 ? 5.255 9.198 0.238 1.00 87.81 129 LEU A CA 1
ATOM 1002 C C . LEU A 1 129 ? 5.493 8.495 1.579 1.00 87.81 129 LEU A C 1
ATOM 1004 O O . LEU A 1 129 ? 4.531 8.183 2.279 1.00 87.81 129 LEU A O 1
ATOM 1008 N N . ILE A 1 130 ? 6.755 8.300 1.972 1.00 87.50 130 ILE A N 1
ATOM 1009 C CA . ILE A 1 130 ? 7.119 7.680 3.254 1.00 87.50 130 ILE A CA 1
ATOM 1010 C C . ILE A 1 130 ? 6.597 8.517 4.426 1.00 87.50 130 ILE A C 1
ATOM 1012 O O . ILE A 1 130 ? 5.945 7.983 5.323 1.00 87.50 130 ILE A O 1
ATOM 1016 N N . VAL A 1 131 ? 6.826 9.833 4.412 1.00 89.56 131 VAL A N 1
ATOM 1017 C CA . VAL A 1 131 ? 6.330 10.731 5.468 1.00 89.56 131 VAL A CA 1
ATOM 1018 C C . VAL A 1 131 ? 4.803 10.704 5.527 1.00 89.56 131 VAL A C 1
ATOM 1020 O O . VAL A 1 131 ? 4.232 10.596 6.612 1.00 89.56 131 VAL A O 1
ATOM 1023 N N . SER A 1 132 ? 4.136 10.728 4.372 1.00 84.69 132 SER A N 1
ATOM 1024 C CA . SER A 1 132 ? 2.674 10.641 4.295 1.00 84.69 132 SER A CA 1
ATOM 1025 C C . SER A 1 132 ? 2.148 9.325 4.882 1.00 84.69 132 SER A C 1
ATOM 1027 O O . SER A 1 132 ? 1.198 9.348 5.664 1.00 84.69 132 SER A O 1
ATOM 1029 N N . ALA A 1 133 ? 2.803 8.195 4.593 1.00 83.62 133 ALA A N 1
ATOM 1030 C CA . ALA A 1 133 ? 2.449 6.883 5.135 1.00 83.62 133 ALA A CA 1
ATOM 1031 C C . ALA A 1 133 ? 2.659 6.797 6.659 1.00 83.62 133 ALA A C 1
ATOM 1033 O O . ALA A 1 133 ? 1.808 6.269 7.375 1.00 83.62 133 ALA A O 1
ATOM 1034 N N . ILE A 1 134 ? 3.750 7.367 7.186 1.00 88.25 134 ILE A N 1
ATOM 1035 C CA . ILE A 1 134 ? 4.011 7.417 8.636 1.00 88.25 134 ILE A CA 1
ATOM 1036 C C . ILE A 1 134 ? 2.951 8.267 9.349 1.00 88.25 134 ILE A C 1
ATOM 1038 O O . ILE A 1 134 ? 2.429 7.866 10.393 1.00 88.25 134 ILE A O 1
ATOM 1042 N N . LEU A 1 135 ? 2.603 9.434 8.795 1.00 87.00 135 LEU A N 1
ATOM 1043 C CA . LEU A 1 135 ? 1.574 10.310 9.362 1.00 87.00 135 LEU A CA 1
ATOM 1044 C C . LEU A 1 135 ? 0.187 9.656 9.333 1.00 87.00 135 LEU A C 1
ATOM 1046 O O . LEU A 1 135 ? -0.548 9.752 10.318 1.00 87.00 135 LEU A O 1
ATOM 1050 N N . GLN A 1 136 ? -0.149 8.950 8.249 1.00 81.38 136 GLN A N 1
ATOM 1051 C CA . GLN A 1 136 ? -1.370 8.148 8.161 1.00 81.38 136 GLN A CA 1
ATOM 1052 C C . GLN A 1 136 ? -1.393 7.043 9.218 1.00 81.38 136 GLN A C 1
ATOM 1054 O O . GLN A 1 136 ? -2.365 6.950 9.964 1.00 81.38 136 GLN A O 1
ATOM 1059 N N . GLY A 1 137 ? -0.307 6.275 9.356 1.00 77.88 137 GLY A N 1
ATOM 1060 C CA . GLY A 1 137 ? -0.187 5.242 10.386 1.00 77.88 137 GLY A CA 1
ATOM 1061 C C . GLY A 1 137 ? -0.388 5.798 11.798 1.00 77.88 137 GLY A C 1
ATOM 1062 O O . GLY A 1 137 ? -1.131 5.227 12.595 1.00 77.88 137 GLY A O 1
ATOM 1063 N N . LYS A 1 138 ? 0.190 6.969 12.092 1.00 84.31 138 LYS A N 1
ATOM 1064 C CA . LYS A 1 138 ? 0.037 7.633 13.394 1.00 84.31 138 LYS A CA 1
ATOM 1065 C C . LYS A 1 138 ? -1.386 8.151 13.642 1.00 84.31 138 LYS A C 1
ATOM 1067 O O . LYS A 1 138 ? -1.855 8.082 14.774 1.00 84.31 138 LYS A O 1
ATOM 1072 N N . SER A 1 139 ? -2.083 8.660 12.621 1.00 82.69 139 SER A N 1
ATOM 1073 C CA . SER A 1 139 ? -3.507 9.037 12.734 1.00 8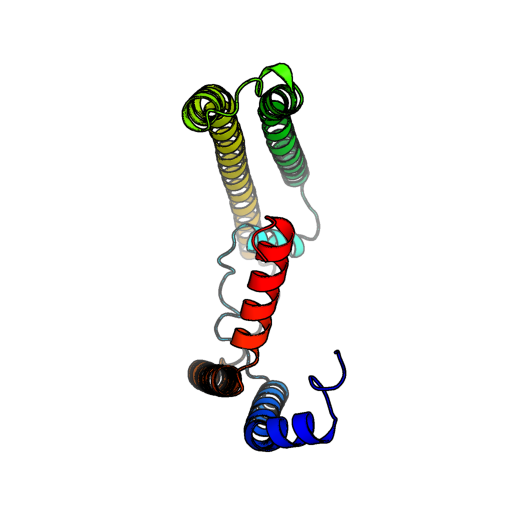2.69 139 SER A CA 1
ATOM 1074 C C . SER A 1 139 ? -4.392 7.805 12.960 1.00 82.69 139 SER A C 1
ATOM 1076 O O . SER A 1 139 ? -5.232 7.817 13.857 1.00 82.69 139 SER A O 1
ATOM 1078 N N . ILE A 1 140 ? -4.143 6.708 12.236 1.00 76.44 140 ILE A N 1
ATOM 1079 C CA . ILE A 1 140 ? -4.871 5.439 12.400 1.00 76.44 140 ILE A CA 1
ATOM 1080 C C . ILE A 1 140 ? -4.718 4.890 13.823 1.00 76.44 140 ILE A C 1
ATOM 1082 O O . ILE A 1 140 ? -5.702 4.438 14.405 1.00 76.44 140 ILE A O 1
ATOM 1086 N N . GLN A 1 141 ? -3.514 4.957 14.402 1.00 79.31 141 GLN A N 1
ATOM 1087 C CA . GLN A 1 141 ? -3.287 4.549 15.792 1.00 79.31 141 GLN A CA 1
ATOM 1088 C C . GLN A 1 141 ? -4.129 5.363 16.782 1.00 79.31 141 GLN A C 1
ATOM 1090 O O . GLN A 1 141 ? -4.765 4.777 17.652 1.00 79.31 141 GLN A O 1
ATOM 1095 N N . ARG A 1 142 ? -4.215 6.691 16.619 1.00 79.44 142 ARG A N 1
ATOM 1096 C CA . ARG A 1 142 ? -5.051 7.537 17.493 1.00 79.44 142 ARG A CA 1
ATOM 1097 C C . ARG A 1 142 ? -6.534 7.189 17.395 1.00 79.44 142 ARG A C 1
ATOM 1099 O O . ARG A 1 142 ? -7.222 7.150 18.411 1.00 79.44 142 ARG A O 1
ATOM 1106 N N . GLU A 1 143 ? -7.023 6.936 16.181 1.00 76.00 143 GLU A N 1
ATOM 1107 C CA . GLU A 1 143 ? -8.410 6.516 15.956 1.00 76.00 143 GLU A CA 1
ATOM 1108 C C . GLU A 1 143 ? -8.675 5.147 16.600 1.00 76.00 143 GLU A C 1
ATOM 1110 O O . GLU A 1 143 ? -9.700 4.950 17.252 1.00 76.00 143 GLU A O 1
ATOM 1115 N N . TYR A 1 144 ? -7.724 4.216 16.483 1.00 74.25 144 TYR A N 1
ATOM 1116 C CA . TYR A 1 144 ? -7.811 2.901 17.111 1.00 74.25 144 TYR A CA 1
ATOM 1117 C C . TYR A 1 144 ? -7.867 2.983 18.641 1.00 74.25 144 TYR A C 1
ATOM 1119 O O . TYR A 1 144 ? -8.740 2.363 19.251 1.00 74.25 144 TYR A O 1
ATOM 1127 N N . ASP A 1 145 ? -6.986 3.773 19.258 1.00 80.75 145 ASP A N 1
ATOM 1128 C CA . ASP A 1 145 ? -6.945 3.953 20.712 1.00 80.75 145 ASP A CA 1
ATOM 1129 C C . ASP A 1 145 ? -8.245 4.577 21.238 1.00 80.75 145 ASP A C 1
ATOM 1131 O O . ASP A 1 145 ? -8.787 4.124 22.249 1.00 80.75 145 ASP A O 1
ATOM 1135 N N . ALA A 1 146 ? -8.802 5.552 20.510 1.00 79.31 146 ALA A N 1
ATOM 1136 C CA . ALA A 1 146 ? -10.094 6.147 20.834 1.00 79.31 146 ALA A CA 1
ATOM 1137 C C . ALA A 1 146 ? -11.230 5.112 20.771 1.00 79.31 146 ALA A C 1
ATOM 1139 O O . ALA A 1 146 ? -12.022 5.011 21.707 1.00 79.31 146 ALA A O 1
ATOM 1140 N N . ILE A 1 147 ? -11.295 4.292 19.715 1.00 75.62 147 ILE A N 1
ATOM 1141 C CA . ILE A 1 147 ? -12.326 3.249 19.587 1.00 75.62 147 ILE A CA 1
ATOM 1142 C C . ILE A 1 147 ? -12.180 2.191 20.690 1.00 75.62 147 ILE A C 1
ATOM 1144 O O . ILE A 1 147 ? -13.175 1.775 21.286 1.00 75.62 147 ILE A O 1
ATOM 1148 N N . MET A 1 148 ? -10.953 1.773 21.004 1.00 76.56 148 MET A N 1
ATOM 1149 C CA . MET A 1 148 ? -10.691 0.805 22.071 1.00 76.56 148 MET A CA 1
ATOM 1150 C C . MET A 1 148 ? -11.076 1.336 23.453 1.00 76.56 148 MET A C 1
ATOM 1152 O O . MET A 1 148 ? -11.623 0.575 24.256 1.00 76.56 148 MET A O 1
ATOM 1156 N N . ALA A 1 149 ? -10.848 2.624 23.725 1.00 81.06 149 ALA A N 1
ATOM 1157 C CA . ALA A 1 149 ? -11.312 3.267 24.951 1.00 81.06 149 ALA A CA 1
ATOM 1158 C C . ALA A 1 149 ? -12.843 3.199 25.069 1.00 81.06 149 ALA A C 1
ATOM 1160 O O . ALA A 1 149 ? -13.347 2.767 26.103 1.00 81.06 149 ALA A O 1
ATOM 1161 N N . ARG A 1 150 ? -13.582 3.479 23.986 1.00 75.06 150 ARG A N 1
ATOM 1162 C CA . ARG A 1 150 ? -15.054 3.380 23.990 1.00 75.06 150 ARG A CA 1
ATOM 1163 C C . ARG A 1 150 ? -15.550 1.955 24.166 1.00 75.06 150 ARG A C 1
ATOM 1165 O O . ARG A 1 150 ? -16.444 1.721 24.962 1.00 75.06 150 ARG A O 1
ATOM 1172 N N . ILE A 1 151 ? -14.938 0.980 23.493 1.00 75.75 151 ILE A N 1
ATOM 1173 C CA . ILE A 1 151 ? -15.286 -0.436 23.694 1.00 75.75 151 ILE A CA 1
ATOM 1174 C C . ILE A 1 151 ? -15.063 -0.835 25.160 1.00 75.75 151 ILE A C 1
ATOM 1176 O O . ILE A 1 151 ? -15.827 -1.623 25.716 1.00 75.75 151 ILE A O 1
ATOM 1180 N N . LYS A 1 152 ? -14.010 -0.314 25.800 1.00 81.69 152 LYS A N 1
ATOM 1181 C CA . LYS A 1 152 ? -13.750 -0.547 27.224 1.00 81.69 152 LYS A CA 1
ATOM 1182 C C . LYS A 1 152 ? -14.822 0.105 28.105 1.00 81.69 152 LYS A C 1
ATOM 1184 O O . LYS A 1 152 ? -15.269 -0.541 29.048 1.00 81.69 152 LYS A O 1
ATOM 1189 N N . GLU A 1 153 ? -15.254 1.322 27.783 1.00 79.62 153 GLU A N 1
ATOM 1190 C CA . GLU A 1 153 ? -16.351 2.029 28.462 1.00 79.62 153 GLU A CA 1
ATOM 1191 C C . GLU A 1 153 ? -17.703 1.324 28.281 1.00 79.62 153 GLU A C 1
ATOM 1193 O O . GLU A 1 153 ? -18.402 1.107 29.262 1.00 79.62 153 GLU A O 1
ATOM 1198 N N . GLU A 1 154 ? -18.051 0.880 27.071 1.00 74.50 154 GLU A N 1
ATOM 1199 C CA . GLU A 1 154 ? -19.276 0.117 26.782 1.00 74.50 154 GLU A CA 1
ATOM 1200 C C . GLU A 1 154 ? -19.304 -1.212 27.545 1.00 74.50 154 GLU A C 1
ATOM 1202 O O . GLU A 1 154 ? -20.318 -1.572 28.147 1.00 74.50 154 GLU A O 1
ATOM 1207 N N . LYS A 1 155 ? -18.165 -1.920 27.587 1.00 76.31 155 LYS A N 1
ATOM 1208 C CA . LYS A 1 155 ? -18.009 -3.129 28.407 1.00 76.31 155 LYS A CA 1
ATOM 1209 C C . LYS A 1 155 ? -18.156 -2.825 29.8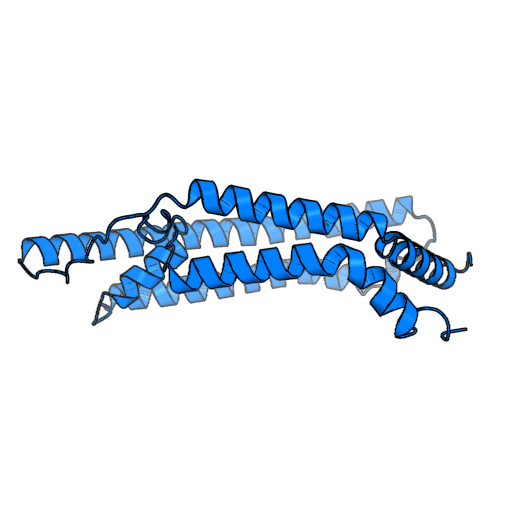99 1.00 76.31 155 LYS A C 1
ATOM 1211 O O . LYS A 1 155 ? -18.785 -3.609 30.605 1.00 76.31 155 LYS A O 1
ATOM 1216 N N . ALA A 1 156 ? -17.594 -1.713 30.378 1.00 78.19 156 ALA A N 1
ATOM 1217 C CA . ALA A 1 156 ? -17.708 -1.284 31.774 1.00 78.19 156 ALA A CA 1
ATOM 1218 C C . ALA A 1 156 ? -19.138 -0.844 32.139 1.00 78.19 156 ALA A C 1
ATOM 1220 O O . ALA A 1 156 ? -19.590 -1.107 33.248 1.00 78.19 156 ALA A O 1
ATOM 1221 N N . ALA A 1 157 ? -19.873 -0.260 31.190 1.00 78.06 157 ALA A N 1
ATOM 1222 C CA . ALA A 1 157 ? -21.290 0.080 31.305 1.00 78.06 157 ALA A CA 1
ATOM 1223 C C . ALA A 1 157 ? -22.220 -1.148 31.218 1.00 78.06 157 ALA A C 1
ATOM 1225 O O . ALA A 1 157 ? -23.441 -1.007 31.251 1.00 78.06 157 ALA A O 1
ATOM 1226 N N . GLY A 1 158 ? -21.667 -2.360 31.093 1.00 62.16 158 GLY A N 1
ATOM 1227 C CA . GLY A 1 158 ? -22.439 -3.600 31.048 1.00 62.16 158 GLY A CA 1
ATOM 1228 C C . GLY A 1 158 ? -23.197 -3.821 29.737 1.00 62.16 158 GLY A C 1
ATOM 1229 O O . GLY A 1 158 ? -24.009 -4.746 29.660 1.00 62.16 158 GLY A O 1
ATOM 1230 N N . ILE A 1 159 ? -22.926 -3.023 28.696 1.00 64.81 159 ILE A N 1
ATOM 1231 C CA . ILE A 1 159 ? -23.462 -3.245 27.353 1.00 64.81 159 ILE A CA 1
ATOM 1232 C C . ILE A 1 159 ? -22.750 -4.482 26.804 1.00 64.81 159 ILE A C 1
ATOM 1234 O O . ILE A 1 159 ? -21.590 -4.441 26.388 1.00 64.81 159 ILE A O 1
ATOM 1238 N N . LYS A 1 160 ? -23.427 -5.633 26.875 1.00 53.97 160 LYS A N 1
ATOM 1239 C CA . LYS A 1 160 ? -22.896 -6.900 26.369 1.00 53.97 160 LYS A CA 1
ATOM 1240 C C . LYS A 1 160 ? -22.750 -6.799 24.854 1.00 53.97 160 LYS A C 1
ATOM 1242 O O . LYS A 1 160 ? -23.725 -6.940 24.123 1.00 53.97 160 LYS A O 1
ATOM 1247 N N . ALA A 1 161 ? -21.520 -6.580 24.395 1.00 53.66 161 ALA A N 1
ATOM 1248 C CA . ALA A 1 161 ? -21.149 -6.850 23.016 1.00 53.66 161 ALA A CA 1
ATOM 1249 C C . ALA A 1 161 ? -21.518 -8.304 22.698 1.00 53.66 161 ALA A C 1
ATOM 1251 O O . ALA A 1 161 ? -21.194 -9.207 23.475 1.00 53.66 161 ALA A O 1
ATOM 1252 N N . GLU A 1 162 ? -22.221 -8.499 21.584 1.00 45.34 162 GLU A N 1
ATOM 1253 C CA . GLU A 1 162 ? -22.694 -9.806 21.143 1.00 45.34 162 GLU A CA 1
ATOM 1254 C C . GLU A 1 162 ? -21.524 -10.808 21.179 1.00 45.34 162 GLU A C 1
ATOM 1256 O O . GLU A 1 162 ? -20.471 -10.542 20.580 1.00 45.34 162 GLU A O 1
ATOM 1261 N N . PRO A 1 163 ? -21.634 -11.906 21.948 1.00 42.31 163 PRO A N 1
ATOM 1262 C CA . PRO A 1 163 ? -20.540 -12.845 22.093 1.00 42.31 163 PRO A CA 1
ATOM 1263 C C . PRO A 1 163 ? -20.284 -13.482 20.730 1.00 42.31 163 PRO A C 1
ATOM 1265 O O . PRO A 1 163 ? -21.127 -14.205 20.197 1.00 42.31 163 PRO A O 1
ATOM 1268 N N . GLN A 1 164 ? -19.107 -13.217 20.160 1.00 45.75 164 GLN A N 1
ATOM 1269 C CA . GLN A 1 164 ? -18.624 -13.994 19.028 1.00 45.75 164 GLN A CA 1
ATOM 1270 C C . GLN A 1 164 ? -18.484 -15.429 19.524 1.00 45.75 164 GLN A C 1
ATOM 1272 O O . GLN A 1 164 ? -17.651 -15.729 20.376 1.00 45.75 164 GLN A O 1
ATOM 1277 N N . THR A 1 165 ? -19.386 -16.287 19.061 1.00 38.44 165 THR A N 1
ATOM 1278 C CA . THR A 1 165 ? -19.433 -17.692 19.446 1.00 38.44 165 THR A CA 1
ATOM 1279 C C . THR A 1 165 ? -18.145 -18.364 18.986 1.00 38.44 165 THR A C 1
ATOM 1281 O O . THR A 1 165 ? -17.943 -18.616 17.798 1.00 38.44 165 THR A O 1
ATOM 1284 N N . GLU A 1 166 ? -17.254 -18.625 19.939 1.00 44.75 166 GLU A N 1
ATOM 1285 C CA . GLU A 1 166 ? -16.040 -19.404 19.734 1.00 44.75 166 GLU A CA 1
ATOM 1286 C C . GLU A 1 166 ? -16.459 -20.845 19.414 1.00 44.75 166 GLU A C 1
ATOM 1288 O O . GLU A 1 166 ? -16.789 -21.644 20.288 1.00 44.75 166 GLU A O 1
ATOM 1293 N N . LYS A 1 167 ? -16.572 -21.146 18.118 1.00 47.66 167 LYS A N 1
ATOM 1294 C CA . LYS A 1 167 ? -16.835 -22.499 17.619 1.00 47.66 167 LYS A CA 1
ATOM 1295 C C . LYS A 1 167 ? -15.505 -23.243 17.474 1.00 47.66 167 LYS A C 1
ATOM 1297 O O . LYS A 1 167 ? -14.513 -22.615 17.104 1.00 47.66 167 LYS A O 1
ATOM 1302 N N . PRO A 1 168 ? -15.483 -24.562 17.740 1.00 44.81 168 PRO A N 1
ATOM 1303 C CA . PRO A 1 168 ? -14.251 -25.336 17.836 1.00 44.81 168 PRO A CA 1
ATOM 1304 C C . PRO A 1 168 ? -13.428 -25.233 16.550 1.00 44.81 168 PRO A C 1
ATOM 1306 O O . PRO A 1 168 ? -13.916 -25.527 15.457 1.00 44.81 168 PRO A O 1
ATOM 1309 N N . THR A 1 169 ? -12.173 -24.809 16.689 1.00 53.44 169 THR A N 1
ATOM 1310 C CA . THR A 1 169 ? -11.203 -24.761 15.599 1.00 53.44 169 THR A CA 1
ATOM 1311 C C . THR A 1 169 ? -10.733 -26.180 15.297 1.00 53.44 169 THR A C 1
ATOM 1313 O O . THR A 1 169 ? -10.244 -26.909 16.160 1.00 53.44 169 THR A O 1
ATOM 1316 N N . ARG A 1 170 ? -10.922 -26.616 14.050 1.00 57.66 170 ARG A N 1
ATOM 1317 C CA . ARG A 1 170 ? -10.422 -27.904 13.566 1.00 57.66 170 ARG A CA 1
ATOM 1318 C C . ARG A 1 170 ? -9.075 -27.664 12.891 1.00 57.66 170 ARG A C 1
ATOM 1320 O O . ARG A 1 170 ? -8.949 -26.742 12.100 1.00 57.66 170 ARG A O 1
ATOM 1327 N N . ASN A 1 171 ? -8.086 -28.497 13.205 1.00 58.56 171 ASN A N 1
ATOM 1328 C CA . ASN A 1 171 ? -6.685 -28.326 12.812 1.00 58.56 171 ASN A CA 1
ATOM 1329 C C . ASN A 1 171 ? -6.511 -28.225 11.274 1.00 58.56 171 ASN A C 1
ATOM 1331 O O . ASN A 1 171 ? -6.479 -29.235 10.567 1.00 58.56 171 ASN A O 1
ATOM 1335 N N . VAL A 1 172 ? -6.420 -26.995 10.754 1.00 65.62 172 VAL A N 1
ATOM 1336 C CA . VAL A 1 172 ? -6.334 -26.677 9.311 1.00 65.62 172 VAL A CA 1
ATOM 1337 C C . VAL A 1 172 ? -4.935 -26.845 8.730 1.00 65.62 172 VAL A C 1
ATOM 1339 O O . VAL A 1 172 ? -4.748 -26.805 7.514 1.00 65.62 172 VAL A O 1
ATOM 1342 N N . ASN A 1 173 ? -3.939 -27.055 9.589 1.00 64.50 173 ASN A N 1
ATOM 1343 C CA . ASN A 1 173 ? -2.540 -27.115 9.187 1.00 64.50 173 ASN A CA 1
ATOM 1344 C C . ASN A 1 173 ? -2.265 -28.334 8.298 1.00 64.50 173 ASN A C 1
ATOM 1346 O O . ASN A 1 173 ? -1.617 -28.201 7.262 1.00 64.50 173 ASN A O 1
ATOM 1350 N N . ALA A 1 174 ? -2.842 -29.495 8.627 1.00 68.00 174 ALA A N 1
ATOM 1351 C CA . ALA A 1 174 ? -2.749 -30.691 7.788 1.00 68.00 174 ALA A CA 1
ATOM 1352 C C . ALA A 1 174 ? -3.373 -30.467 6.401 1.00 68.00 174 ALA A C 1
ATOM 1354 O O . ALA A 1 174 ? -2.789 -30.835 5.385 1.00 68.00 174 ALA A O 1
ATOM 1355 N N . LEU A 1 175 ? -4.526 -29.795 6.346 1.00 70.62 175 LEU A N 1
ATOM 1356 C CA . LEU A 1 175 ? -5.190 -29.478 5.086 1.00 70.62 175 LEU A CA 1
ATOM 1357 C C . LEU A 1 175 ? -4.356 -28.520 4.222 1.00 70.62 175 LEU A C 1
ATOM 1359 O O . LEU A 1 175 ? -4.224 -28.720 3.016 1.00 70.62 175 LEU A O 1
ATOM 1363 N N . ARG A 1 176 ? -3.761 -27.498 4.839 1.00 71.62 176 ARG A N 1
ATOM 1364 C CA . ARG A 1 176 ? -2.908 -26.525 4.151 1.00 71.62 176 ARG A CA 1
ATOM 1365 C C . ARG A 1 176 ? -1.705 -27.198 3.489 1.00 71.62 176 ARG A C 1
ATOM 1367 O O . ARG A 1 176 ? -1.387 -26.878 2.346 1.00 71.62 176 ARG A O 1
ATOM 1374 N N . TRP A 1 177 ? -1.092 -28.170 4.168 1.00 74.75 177 TRP A N 1
ATOM 1375 C CA . TRP A 1 177 ? -0.011 -28.982 3.606 1.00 74.75 177 TRP A CA 1
ATOM 1376 C C . TRP A 1 177 ? -0.471 -29.859 2.438 1.00 74.75 177 TRP A C 1
ATOM 1378 O O . TRP A 1 177 ? 0.235 -29.941 1.436 1.00 74.75 177 TRP A O 1
ATOM 1388 N N . VAL A 1 178 ? -1.665 -30.453 2.520 1.00 76.56 178 VAL A N 1
ATOM 1389 C CA . VAL A 1 178 ? -2.239 -31.246 1.418 1.00 76.56 178 VAL A CA 1
ATOM 1390 C C . VAL A 1 178 ? -2.491 -30.377 0.183 1.00 76.56 178 VAL A C 1
ATOM 1392 O O . VAL A 1 178 ? -2.094 -30.752 -0.919 1.00 76.56 178 VAL A O 1
ATOM 1395 N N . ILE A 1 179 ? -3.081 -29.190 0.350 1.00 79.19 179 ILE A N 1
ATOM 1396 C CA . ILE A 1 179 ? -3.320 -28.254 -0.762 1.00 79.19 179 ILE A CA 1
ATOM 1397 C C . ILE A 1 179 ? -1.993 -27.786 -1.375 1.00 79.19 179 ILE A C 1
ATOM 1399 O O . ILE A 1 179 ? -1.862 -27.750 -2.599 1.00 79.19 179 ILE A O 1
ATOM 1403 N N . LEU A 1 180 ? -0.992 -27.472 -0.546 1.00 76.62 180 LEU A N 1
ATOM 1404 C CA . LEU A 1 180 ? 0.335 -27.068 -1.015 1.00 76.62 180 LEU A CA 1
ATOM 1405 C C . LEU A 1 180 ? 0.997 -28.187 -1.825 1.00 76.62 180 LEU A C 1
ATOM 1407 O O . LEU A 1 180 ? 1.498 -27.932 -2.919 1.00 76.62 180 LEU A O 1
ATOM 1411 N N . ALA A 1 181 ? 0.950 -29.429 -1.339 1.00 76.38 181 ALA A N 1
ATOM 1412 C CA . ALA A 1 181 ? 1.500 -30.577 -2.052 1.00 76.38 181 ALA A CA 1
ATOM 1413 C C . ALA A 1 181 ? 0.841 -30.758 -3.430 1.00 76.38 181 ALA A C 1
ATOM 1415 O O . ALA A 1 181 ? 1.538 -30.940 -4.428 1.00 76.38 181 ALA A O 1
ATOM 1416 N N . ILE A 1 182 ? -0.488 -30.625 -3.510 1.00 79.06 182 ILE A N 1
ATOM 1417 C CA . ILE A 1 182 ? -1.232 -30.675 -4.776 1.00 79.06 182 ILE A CA 1
ATOM 1418 C C . ILE A 1 182 ? -0.777 -29.550 -5.719 1.00 79.06 182 ILE A C 1
ATOM 1420 O O . ILE A 1 182 ? -0.486 -29.812 -6.887 1.00 79.0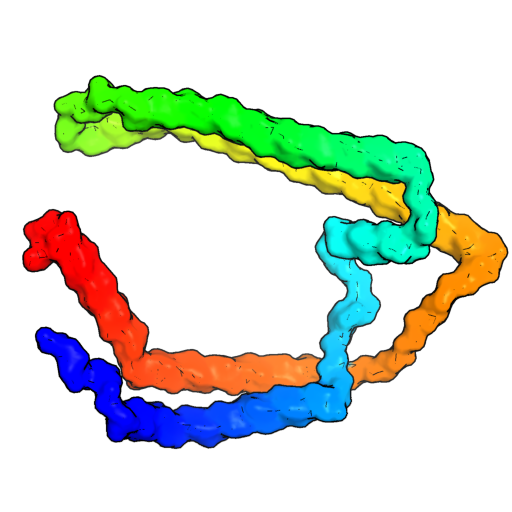6 182 ILE A O 1
ATOM 1424 N N . ALA A 1 183 ? -0.650 -28.315 -5.226 1.00 75.38 183 ALA A N 1
ATOM 1425 C CA . ALA A 1 183 ? -0.187 -27.179 -6.025 1.00 75.38 183 ALA A CA 1
ATOM 1426 C C . ALA A 1 183 ? 1.235 -27.390 -6.580 1.00 75.38 183 ALA A C 1
ATOM 1428 O O . ALA A 1 183 ? 1.487 -27.117 -7.754 1.00 75.38 183 ALA A O 1
ATOM 1429 N N . VAL A 1 184 ? 2.153 -27.937 -5.778 1.00 77.19 184 VAL A N 1
ATOM 1430 C CA . VAL A 1 184 ? 3.518 -28.272 -6.220 1.00 77.19 184 VAL A CA 1
ATOM 1431 C C . VAL A 1 184 ? 3.498 -29.329 -7.326 1.00 77.19 184 VAL A C 1
ATOM 1433 O O . VAL A 1 184 ? 4.192 -29.173 -8.331 1.00 77.19 184 VAL A O 1
ATOM 1436 N N . VAL A 1 185 ? 2.668 -30.369 -7.198 1.00 79.19 185 VAL A N 1
ATOM 1437 C CA . VAL A 1 185 ? 2.502 -31.385 -8.251 1.00 79.19 185 VAL A CA 1
ATOM 1438 C C . VAL A 1 185 ? 2.004 -30.745 -9.549 1.00 79.19 185 VAL A C 1
ATOM 1440 O O . VAL A 1 185 ? 2.558 -31.024 -10.612 1.00 79.19 185 VAL A O 1
ATOM 1443 N N . PHE A 1 186 ? 1.031 -29.831 -9.477 1.00 75.31 186 PHE A N 1
ATOM 1444 C CA . PHE A 1 186 ? 0.556 -29.085 -10.646 1.00 75.31 186 PHE A CA 1
ATOM 1445 C C . PHE A 1 186 ? 1.646 -28.254 -11.318 1.00 75.31 186 PHE A C 1
ATOM 1447 O O . PHE A 1 186 ? 1.737 -28.251 -12.546 1.00 75.31 186 PHE A O 1
ATOM 1454 N N . ILE A 1 187 ? 2.491 -27.583 -10.536 1.00 74.69 187 ILE A N 1
ATOM 1455 C CA . ILE A 1 187 ? 3.613 -26.799 -11.060 1.00 74.69 187 ILE A CA 1
ATOM 1456 C C . ILE A 1 187 ? 4.616 -27.713 -11.773 1.00 74.69 187 ILE A C 1
ATOM 1458 O O . ILE A 1 187 ? 4.993 -27.433 -12.909 1.00 74.69 187 ILE A O 1
ATOM 1462 N N . ILE A 1 188 ? 5.004 -28.836 -11.161 1.00 75.38 188 ILE A N 1
ATOM 1463 C CA . ILE A 1 188 ? 5.956 -29.794 -11.753 1.00 75.38 188 ILE A CA 1
ATOM 1464 C C . ILE A 1 188 ? 5.408 -30.373 -13.063 1.00 75.38 188 ILE A C 1
ATOM 1466 O O . ILE A 1 188 ? 6.126 -30.465 -14.062 1.00 75.38 188 ILE A O 1
ATOM 1470 N N . VAL A 1 189 ? 4.127 -30.734 -13.081 1.00 73.75 189 VAL A N 1
ATOM 1471 C CA . VAL A 1 189 ? 3.435 -31.224 -14.279 1.00 73.75 189 VAL A CA 1
ATOM 1472 C C . VAL A 1 189 ? 3.360 -30.137 -15.359 1.00 73.75 189 VAL A C 1
ATOM 1474 O O . VAL A 1 189 ? 3.620 -30.416 -16.528 1.00 73.75 189 VAL A O 1
ATOM 1477 N N . GLY A 1 190 ? 3.083 -28.886 -14.979 1.00 67.38 190 GLY A N 1
ATOM 1478 C CA . GLY A 1 190 ? 3.081 -27.737 -15.886 1.00 67.38 190 GLY A CA 1
ATOM 1479 C C . GLY A 1 190 ? 4.451 -27.457 -16.508 1.00 67.38 190 GLY A C 1
ATOM 1480 O O . GLY A 1 190 ? 4.538 -27.239 -17.716 1.00 67.38 190 GLY A O 1
ATOM 1481 N N . ILE A 1 191 ? 5.527 -27.539 -15.716 1.00 68.69 191 ILE A N 1
ATOM 1482 C CA . ILE A 1 191 ? 6.914 -27.411 -16.193 1.00 68.69 191 ILE A CA 1
ATOM 1483 C C . ILE A 1 191 ? 7.233 -28.523 -17.198 1.00 68.69 191 ILE A C 1
ATOM 1485 O O . ILE A 1 191 ? 7.756 -28.248 -18.278 1.00 68.69 191 ILE A O 1
ATOM 1489 N N . ARG A 1 192 ? 6.872 -29.774 -16.883 1.00 69.12 192 ARG A N 1
ATOM 1490 C CA . ARG A 1 192 ? 7.097 -30.922 -17.777 1.00 69.12 192 ARG A CA 1
ATOM 1491 C C . ARG A 1 192 ? 6.329 -30.830 -19.096 1.00 69.12 192 ARG A C 1
ATOM 1493 O O . ARG A 1 192 ? 6.815 -31.342 -20.098 1.00 69.12 192 ARG A O 1
ATOM 1500 N N . ASN A 1 193 ? 5.187 -30.145 -19.122 1.00 66.94 193 ASN A N 1
ATOM 1501 C CA . ASN A 1 193 ? 4.412 -29.917 -20.344 1.00 66.94 193 ASN A CA 1
ATOM 1502 C C . ASN A 1 193 ? 5.020 -28.853 -21.284 1.00 66.94 193 ASN A C 1
ATOM 1504 O O . ASN A 1 193 ? 4.480 -28.628 -22.365 1.00 66.94 193 ASN A O 1
ATOM 1508 N N . GLY A 1 194 ? 6.128 -28.195 -20.913 1.00 64.81 194 GLY A N 1
ATOM 1509 C CA . GLY A 1 194 ? 6.921 -27.351 -21.821 1.00 64.81 194 GLY A CA 1
ATOM 1510 C C . GLY A 1 194 ? 6.251 -26.046 -22.277 1.00 64.81 194 GLY A C 1
ATOM 1511 O O . GLY A 1 194 ? 6.819 -25.314 -23.090 1.00 64.81 194 GLY A O 1
ATOM 1512 N N . SER A 1 195 ? 5.068 -25.715 -21.746 1.00 62.91 195 SER A N 1
ATOM 1513 C CA . SER A 1 195 ? 4.291 -24.537 -22.154 1.00 62.91 195 SER A CA 1
ATOM 1514 C C . SER A 1 195 ? 5.005 -23.218 -21.844 1.00 62.91 195 SER A C 1
ATOM 1516 O O . SER A 1 195 ? 4.918 -22.276 -22.628 1.00 62.91 195 SER A O 1
ATOM 1518 N N . MET A 1 196 ? 5.774 -23.161 -20.751 1.00 60.53 196 MET A N 1
ATOM 1519 C CA . MET A 1 196 ? 6.522 -21.961 -20.363 1.00 60.53 196 MET A CA 1
ATOM 1520 C C . MET A 1 196 ? 7.655 -21.626 -21.338 1.00 60.53 196 MET A C 1
ATOM 1522 O O . MET A 1 196 ? 7.781 -20.473 -21.741 1.00 60.53 196 MET A O 1
ATOM 1526 N N . MET A 1 197 ? 8.430 -22.618 -21.790 1.00 63.66 197 MET A N 1
ATOM 1527 C CA . MET A 1 197 ? 9.524 -22.376 -22.743 1.00 63.66 197 MET A CA 1
ATOM 1528 C C . MET A 1 197 ? 9.006 -21.918 -24.112 1.00 63.66 197 MET A C 1
ATOM 1530 O O . MET A 1 197 ? 9.653 -21.112 -24.776 1.00 63.66 197 MET A O 1
ATOM 1534 N N . ALA A 1 198 ? 7.812 -22.360 -24.521 1.00 67.56 198 ALA A N 1
ATOM 1535 C CA . ALA A 1 198 ? 7.181 -21.897 -25.755 1.00 67.56 198 ALA A CA 1
ATOM 1536 C C . ALA A 1 198 ? 6.770 -20.413 -25.691 1.00 67.56 198 ALA A C 1
ATOM 1538 O O . ALA A 1 198 ? 6.939 -19.684 -26.669 1.00 67.56 198 ALA A O 1
ATOM 1539 N N . VAL A 1 199 ? 6.266 -19.951 -24.542 1.00 68.31 199 VAL A N 1
ATOM 1540 C CA . VAL A 1 199 ? 5.915 -18.536 -24.326 1.00 68.31 199 VAL A CA 1
ATOM 1541 C C . VAL A 1 199 ? 7.171 -17.670 -24.247 1.00 68.31 199 VAL A C 1
ATOM 1543 O O . VAL A 1 199 ? 7.223 -16.624 -24.892 1.00 68.31 199 VAL A O 1
ATOM 1546 N N . VAL A 1 200 ? 8.206 -18.128 -23.536 1.00 73.38 200 VAL A N 1
ATOM 1547 C CA . VAL A 1 200 ? 9.492 -17.420 -23.423 1.00 73.38 200 VAL A CA 1
ATOM 1548 C C . VAL A 1 200 ? 10.169 -17.286 -24.788 1.00 73.38 200 VAL A C 1
ATOM 1550 O O . VAL A 1 200 ? 10.532 -16.180 -25.174 1.00 73.38 200 VAL A O 1
ATOM 1553 N N . ASN A 1 201 ? 10.248 -18.361 -25.578 1.00 73.69 201 ASN A N 1
ATOM 1554 C CA . ASN A 1 201 ? 10.820 -18.298 -26.928 1.00 73.69 201 ASN A CA 1
ATOM 1555 C C . ASN A 1 201 ? 10.042 -17.357 -27.857 1.00 73.69 201 ASN A C 1
ATOM 1557 O O . ASN A 1 201 ? 10.635 -16.715 -28.723 1.00 73.69 201 ASN A O 1
ATOM 1561 N N . LYS A 1 202 ? 8.720 -17.248 -27.678 1.00 73.56 202 LYS A N 1
ATOM 1562 C CA . LYS A 1 202 ? 7.894 -16.308 -28.440 1.00 73.56 202 LYS A CA 1
ATOM 1563 C C . LYS A 1 202 ? 8.134 -14.860 -28.014 1.00 73.56 202 LYS A C 1
ATOM 1565 O O . LYS A 1 202 ? 8.232 -13.998 -28.878 1.00 73.56 202 LYS A O 1
ATOM 1570 N N . ALA A 1 203 ? 8.251 -14.603 -26.713 1.00 76.12 203 ALA A N 1
ATOM 1571 C CA . ALA A 1 203 ? 8.575 -13.278 -26.195 1.00 76.12 203 ALA A CA 1
ATOM 1572 C C . ALA A 1 203 ? 9.963 -12.826 -26.668 1.00 76.12 203 ALA A C 1
ATOM 1574 O O . ALA A 1 203 ? 10.091 -11.720 -27.174 1.00 76.12 203 ALA A O 1
ATOM 1575 N N . ILE A 1 204 ? 10.970 -13.706 -26.600 1.00 77.88 204 ILE A N 1
ATOM 1576 C CA . ILE A 1 204 ? 12.321 -13.423 -27.101 1.00 77.88 204 ILE A CA 1
ATOM 1577 C C . ILE A 1 204 ? 12.281 -13.088 -28.593 1.00 77.88 204 ILE A C 1
ATOM 1579 O O . ILE A 1 204 ? 12.812 -12.052 -28.968 1.00 77.88 204 ILE A O 1
ATOM 1583 N N . ARG A 1 205 ? 11.602 -13.895 -29.424 1.00 75.44 205 ARG A N 1
ATOM 1584 C CA . ARG A 1 205 ? 11.464 -13.621 -30.867 1.00 75.44 205 ARG A CA 1
ATOM 1585 C C . ARG A 1 205 ? 10.834 -12.262 -31.164 1.00 75.44 205 ARG A C 1
ATOM 1587 O O . ARG A 1 205 ? 11.361 -11.532 -31.991 1.00 75.44 205 ARG A O 1
ATOM 1594 N N . ILE A 1 206 ? 9.751 -11.909 -30.471 1.00 80.19 206 ILE A N 1
ATOM 1595 C CA . ILE A 1 206 ? 9.109 -10.595 -30.630 1.00 80.19 206 ILE A CA 1
ATOM 1596 C C . ILE A 1 206 ? 10.073 -9.482 -30.203 1.00 80.19 206 ILE A C 1
ATOM 1598 O O . ILE A 1 206 ? 10.222 -8.496 -30.913 1.00 80.19 206 ILE A O 1
ATOM 1602 N N . CYS A 1 207 ? 10.773 -9.641 -29.077 1.00 78.94 207 CYS A N 1
ATOM 1603 C CA . CYS A 1 207 ? 11.746 -8.653 -28.616 1.00 78.94 207 CYS A CA 1
ATOM 1604 C C . CYS A 1 207 ? 12.927 -8.493 -29.590 1.00 78.94 207 CYS A C 1
ATOM 1606 O O . CYS A 1 207 ? 13.367 -7.371 -29.819 1.00 78.94 207 CYS A O 1
ATOM 1608 N N . THR A 1 208 ? 13.426 -9.578 -30.190 1.00 72.06 208 THR A N 1
ATOM 1609 C CA . THR A 1 208 ? 14.515 -9.523 -31.181 1.00 72.06 208 THR A CA 1
ATOM 1610 C C . THR A 1 208 ? 14.060 -8.949 -32.521 1.00 72.06 208 THR A C 1
ATOM 1612 O O . THR A 1 208 ? 14.825 -8.210 -33.135 1.00 72.06 208 THR A O 1
ATOM 1615 N N . GLU A 1 209 ? 12.816 -9.212 -32.940 1.00 78.88 209 GLU A N 1
ATOM 1616 C CA . GLU A 1 209 ? 12.188 -8.565 -34.104 1.00 78.88 209 GLU A CA 1
ATOM 1617 C C . GLU A 1 209 ? 12.018 -7.050 -33.860 1.00 78.88 209 GLU A C 1
ATOM 1619 O O . GLU A 1 209 ? 12.317 -6.247 -34.739 1.00 78.88 209 GLU A O 1
ATOM 1624 N N . CYS A 1 210 ? 11.637 -6.631 -32.645 1.00 68.94 210 CYS A N 1
ATOM 1625 C CA . CYS A 1 210 ? 11.488 -5.214 -32.285 1.00 68.94 210 CYS A CA 1
ATOM 1626 C C . CYS A 1 210 ? 12.816 -4.433 -32.223 1.00 68.94 210 CYS A C 1
ATOM 1628 O O . CYS A 1 210 ? 12.813 -3.227 -32.454 1.00 68.94 210 CYS A O 1
ATOM 1630 N N . VAL A 1 211 ? 13.937 -5.087 -31.897 1.00 75.44 211 VAL A N 1
ATOM 1631 C CA . VAL A 1 211 ? 15.282 -4.467 -31.847 1.00 75.44 211 VAL A CA 1
ATOM 1632 C C . VAL A 1 211 ? 16.035 -4.624 -33.185 1.00 75.44 211 VAL A C 1
ATOM 1634 O O . VAL A 1 211 ? 17.143 -4.120 -33.338 1.00 75.44 211 VAL A O 1
ATOM 1637 N N . GLY A 1 212 ? 15.433 -5.281 -34.186 1.00 47.84 212 GLY A N 1
ATOM 1638 C CA . GLY A 1 212 ? 16.014 -5.443 -35.526 1.00 47.84 212 GLY A CA 1
ATOM 1639 C C . GLY A 1 212 ? 17.155 -6.463 -35.610 1.00 47.84 212 GLY A C 1
ATOM 1640 O O . GLY A 1 212 ? 17.977 -6.391 -36.519 1.00 47.84 212 GLY A O 1
ATOM 1641 N N . LEU A 1 213 ? 17.223 -7.400 -34.659 1.00 57.38 213 LEU A N 1
ATOM 1642 C CA . LEU A 1 213 ? 18.212 -8.487 -34.614 1.00 57.38 213 LEU A CA 1
ATOM 1643 C C . LEU A 1 213 ? 17.656 -9.832 -35.124 1.00 57.38 213 LEU A C 1
ATOM 1645 O O . LEU A 1 213 ? 18.411 -10.803 -35.196 1.00 57.38 213 LEU A O 1
ATOM 1649 N N . GLY A 1 214 ? 16.347 -9.908 -35.395 1.00 54.00 214 GLY A N 1
ATOM 1650 C CA . GLY A 1 214 ? 15.603 -11.127 -35.746 1.00 54.00 214 GLY A CA 1
ATOM 1651 C C . GLY A 1 214 ? 15.088 -11.155 -37.175 1.00 54.00 214 GLY A C 1
ATOM 1652 O O . GLY A 1 214 ? 14.700 -10.078 -37.676 1.00 54.00 214 GLY A O 1
#